Protein AF-A0A7S1W3V3-F1 (afdb_monomer_lite)

Radius of gyration: 26.26 Å; chains: 1; bounding box: 53×46×84 Å

Structure (mmCIF, N/CA/C/O backbone):
data_AF-A0A7S1W3V3-F1
#
_entry.id   AF-A0A7S1W3V3-F1
#
loop_
_atom_site.group_PDB
_atom_site.id
_atom_site.type_symbol
_atom_site.label_atom_id
_atom_site.label_alt_id
_atom_site.label_comp_id
_atom_site.label_asym_id
_atom_site.label_entity_id
_atom_site.label_seq_id
_atom_site.pdbx_PDB_ins_code
_atom_site.Cartn_x
_atom_site.Cartn_y
_atom_site.Cartn_z
_atom_site.occupancy
_atom_site.B_iso_or_equiv
_atom_site.auth_seq_id
_atom_site.auth_comp_id
_atom_site.auth_asym_id
_atom_site.auth_atom_id
_atom_site.pdbx_PDB_model_num
ATOM 1 N N . MET A 1 1 ? 6.563 -29.732 -26.637 1.00 34.06 1 MET A N 1
ATOM 2 C CA . MET A 1 1 ? 6.510 -30.353 -25.299 1.00 34.06 1 MET A CA 1
ATOM 3 C C . MET A 1 1 ? 6.291 -29.230 -24.305 1.00 34.06 1 MET A C 1
ATOM 5 O O . MET A 1 1 ? 7.109 -28.322 -24.265 1.00 34.06 1 MET A O 1
ATOM 9 N N . GLY A 1 2 ? 5.130 -29.200 -23.651 1.00 35.00 2 GLY A N 1
ATOM 10 C CA . GLY A 1 2 ? 4.771 -28.143 -22.707 1.00 35.00 2 GLY A CA 1
ATOM 11 C C . GLY A 1 2 ? 5.355 -28.443 -21.333 1.00 35.00 2 GLY A C 1
ATOM 12 O O . GLY A 1 2 ? 5.044 -29.484 -20.762 1.00 35.00 2 GLY A O 1
ATOM 13 N N . ASN A 1 3 ? 6.182 -27.537 -20.814 1.00 34.88 3 ASN A N 1
ATOM 14 C CA . ASN A 1 3 ? 6.553 -27.538 -19.405 1.00 34.88 3 ASN A CA 1
ATOM 15 C C . ASN A 1 3 ? 5.419 -26.879 -18.621 1.00 34.88 3 ASN A C 1
ATOM 17 O O . ASN A 1 3 ? 5.274 -25.658 -18.627 1.00 34.88 3 ASN A O 1
ATOM 21 N N . GLY A 1 4 ? 4.604 -27.704 -17.966 1.00 33.50 4 GLY A N 1
ATOM 22 C CA . GLY A 1 4 ? 3.784 -27.251 -16.856 1.00 33.50 4 GLY A CA 1
ATOM 23 C C . GLY A 1 4 ? 4.705 -26.909 -15.690 1.00 33.50 4 GLY A C 1
ATOM 24 O O . GLY A 1 4 ? 5.396 -27.786 -15.178 1.00 33.50 4 GLY A O 1
ATOM 25 N N . ASN A 1 5 ? 4.724 -25.639 -15.288 1.00 36.34 5 ASN A N 1
ATOM 26 C CA . ASN A 1 5 ? 5.292 -25.232 -14.008 1.00 36.34 5 ASN A CA 1
ATOM 27 C C . ASN A 1 5 ? 4.446 -25.859 -12.894 1.00 36.34 5 ASN A C 1
ATOM 29 O O . ASN A 1 5 ? 3.403 -25.336 -12.506 1.00 36.34 5 ASN A O 1
ATOM 33 N N . SER A 1 6 ? 4.886 -27.012 -12.404 1.00 37.25 6 SER A N 1
ATOM 34 C CA . SER A 1 6 ? 4.452 -27.569 -11.132 1.00 37.25 6 SER A CA 1
ATOM 35 C C . SER A 1 6 ? 4.971 -26.663 -10.016 1.00 37.25 6 SER A C 1
ATOM 37 O O . SER A 1 6 ? 6.172 -26.641 -9.750 1.00 37.25 6 SER A O 1
ATOM 39 N N . TYR A 1 7 ? 4.070 -25.896 -9.401 1.00 38.75 7 TYR A N 1
ATOM 40 C CA . TYR A 1 7 ? 4.339 -25.113 -8.196 1.00 38.75 7 TYR A CA 1
ATOM 41 C C . TYR A 1 7 ? 4.858 -26.039 -7.091 1.00 38.75 7 TYR A C 1
ATOM 43 O O . TYR A 1 7 ? 4.176 -26.987 -6.696 1.00 38.75 7 TYR A O 1
ATOM 51 N N . ALA A 1 8 ? 6.081 -25.792 -6.622 1.00 37.06 8 ALA A N 1
ATOM 52 C CA . ALA A 1 8 ? 6.669 -26.553 -5.532 1.00 37.06 8 ALA A CA 1
ATOM 53 C C . ALA A 1 8 ? 6.062 -26.105 -4.183 1.00 37.06 8 ALA A C 1
ATOM 55 O O . ALA A 1 8 ? 5.797 -24.915 -4.001 1.00 37.06 8 ALA A O 1
ATOM 56 N N . PRO A 1 9 ? 5.906 -27.005 -3.193 1.00 44.41 9 PRO A N 1
ATOM 57 C CA . PRO A 1 9 ? 5.367 -26.675 -1.866 1.00 44.41 9 PRO A CA 1
ATOM 58 C C . PRO A 1 9 ? 6.166 -25.618 -1.073 1.00 44.41 9 PRO A C 1
ATOM 60 O O . PRO A 1 9 ? 5.685 -25.133 -0.056 1.00 44.41 9 PRO A O 1
ATOM 63 N N . GLY A 1 10 ? 7.370 -25.246 -1.526 1.00 47.19 10 GLY A N 1
ATOM 64 C CA . GLY A 1 10 ? 8.203 -24.194 -0.929 1.00 47.19 10 GLY A CA 1
ATOM 65 C C . GLY A 1 10 ? 7.883 -22.763 -1.385 1.00 47.19 10 GLY A C 1
ATOM 66 O O . GLY A 1 10 ? 8.390 -21.820 -0.787 1.00 47.19 10 GLY A O 1
ATOM 67 N N . ASP A 1 11 ? 7.039 -22.571 -2.405 1.00 50.00 11 ASP A N 1
ATOM 68 C CA . ASP A 1 11 ? 6.646 -21.224 -2.858 1.00 50.00 11 ASP A CA 1
ATOM 69 C C . ASP A 1 11 ? 5.529 -20.609 -1.995 1.00 50.00 11 ASP A C 1
ATOM 71 O O . ASP A 1 11 ? 5.420 -19.385 -1.884 1.00 50.00 11 ASP A O 1
ATOM 75 N N . GLN A 1 12 ? 4.714 -21.439 -1.328 1.00 50.28 12 GLN A N 1
ATOM 76 C CA . GLN A 1 12 ? 3.627 -20.965 -0.459 1.00 50.28 12 GLN A CA 1
ATOM 77 C C . GLN A 1 12 ? 4.138 -20.266 0.810 1.00 50.28 12 GLN A C 1
ATOM 79 O O . GLN A 1 12 ? 3.557 -19.267 1.237 1.00 50.28 12 GLN A O 1
ATOM 84 N N . THR A 1 13 ? 5.254 -20.728 1.378 1.00 55.97 13 THR A N 1
ATOM 85 C CA . THR A 1 13 ? 5.889 -20.116 2.558 1.00 55.97 13 THR A CA 1
ATOM 86 C C . THR A 1 13 ? 6.516 -18.753 2.250 1.00 55.97 13 THR A C 1
ATOM 88 O O . THR A 1 13 ? 6.549 -17.884 3.121 1.00 55.97 13 THR A O 1
ATOM 91 N N . SER A 1 14 ? 6.937 -18.509 1.003 1.00 68.75 14 SER A N 1
ATOM 92 C CA . SER A 1 14 ? 7.463 -17.205 0.568 1.00 68.75 14 SER A CA 1
ATOM 93 C C . SER A 1 14 ? 6.358 -16.147 0.457 1.00 68.75 14 SER A C 1
ATOM 95 O O . SER A 1 14 ? 6.524 -15.016 0.919 1.00 68.75 14 SER A O 1
ATOM 97 N N . LEU A 1 15 ? 5.190 -16.527 -0.078 1.00 75.44 15 LEU A N 1
ATOM 98 C CA . LEU A 1 15 ? 4.061 -15.610 -0.262 1.00 75.44 15 LEU A CA 1
ATOM 99 C C . LEU A 1 15 ? 3.492 -15.113 1.075 1.00 75.44 15 LEU A C 1
ATOM 101 O O . LEU A 1 15 ? 3.288 -13.913 1.253 1.00 75.44 15 LEU A O 1
ATOM 105 N N . ILE A 1 16 ? 3.258 -16.025 2.023 1.00 81.25 16 ILE A N 1
ATOM 106 C CA . ILE A 1 16 ? 2.683 -15.690 3.333 1.00 81.25 16 ILE A CA 1
ATOM 107 C C . ILE A 1 16 ? 3.648 -14.805 4.139 1.00 81.25 16 ILE A C 1
ATOM 109 O O . ILE A 1 16 ? 3.237 -13.804 4.731 1.00 81.25 16 ILE A O 1
ATOM 113 N N . ARG A 1 17 ? 4.951 -15.107 4.096 1.00 79.75 17 ARG A N 1
ATOM 114 C CA . ARG A 1 17 ? 5.984 -14.283 4.737 1.00 79.75 17 ARG A CA 1
ATOM 115 C C . ARG A 1 17 ? 6.072 -12.887 4.115 1.00 79.75 17 ARG A C 1
ATOM 117 O O . ARG A 1 17 ? 6.166 -11.896 4.840 1.00 79.75 17 ARG A O 1
ATOM 124 N N . GLY A 1 18 ? 5.997 -12.802 2.785 1.00 81.12 18 GLY A N 1
ATOM 125 C CA . GLY A 1 18 ? 5.957 -11.534 2.052 1.00 81.12 18 GLY A CA 1
ATOM 126 C C . GLY A 1 18 ? 4.720 -10.693 2.380 1.00 81.12 18 GLY A C 1
ATOM 127 O O . GLY A 1 18 ? 4.822 -9.471 2.518 1.00 81.12 18 GLY A O 1
ATOM 128 N N . LEU A 1 19 ? 3.567 -11.337 2.583 1.00 84.44 19 LEU A N 1
ATOM 129 C CA . LEU A 1 19 ? 2.342 -10.669 3.020 1.00 84.44 19 LEU A CA 1
ATOM 130 C C . LEU A 1 19 ? 2.500 -10.065 4.419 1.00 84.44 19 LEU A C 1
ATOM 132 O O . LEU A 1 19 ? 2.152 -8.905 4.617 1.00 84.44 19 LEU A O 1
ATOM 136 N N . GLY A 1 20 ? 3.071 -10.807 5.371 1.00 87.06 20 GLY A N 1
ATOM 137 C CA . GLY A 1 20 ? 3.299 -10.298 6.724 1.00 87.06 20 GLY A CA 1
ATOM 138 C C . GLY A 1 20 ? 4.211 -9.070 6.759 1.00 87.06 20 GLY A C 1
ATOM 139 O O . GLY A 1 20 ? 3.869 -8.078 7.402 1.00 87.06 20 GLY A O 1
ATOM 140 N N . ALA A 1 21 ? 5.318 -9.090 6.007 1.00 84.69 21 ALA A N 1
ATOM 141 C CA . ALA A 1 21 ? 6.169 -7.910 5.836 1.00 84.69 21 ALA A CA 1
ATOM 142 C C . ALA A 1 21 ? 5.397 -6.729 5.222 1.00 84.69 21 ALA A C 1
ATOM 144 O O . ALA A 1 21 ? 5.487 -5.609 5.718 1.00 84.69 21 ALA A O 1
ATOM 145 N N . SER A 1 22 ? 4.569 -6.991 4.206 1.00 84.75 22 SER A N 1
ATOM 146 C CA . SER A 1 22 ? 3.773 -5.949 3.549 1.00 84.75 22 SER A CA 1
ATOM 147 C C . SER A 1 22 ? 2.734 -5.315 4.483 1.00 84.75 22 SER A C 1
ATOM 149 O O . SER A 1 22 ? 2.540 -4.101 4.447 1.00 84.75 22 SER A O 1
ATOM 151 N N . ILE A 1 23 ? 2.097 -6.108 5.353 1.00 87.62 23 ILE A N 1
ATOM 152 C CA . ILE A 1 23 ? 1.157 -5.603 6.364 1.00 87.62 23 ILE A CA 1
ATOM 153 C C . ILE A 1 23 ? 1.872 -4.645 7.322 1.00 87.62 23 ILE A C 1
ATOM 155 O O . ILE A 1 23 ? 1.383 -3.543 7.572 1.00 87.62 23 ILE A O 1
ATOM 159 N N . ARG A 1 24 ? 3.049 -5.025 7.824 1.00 88.12 24 ARG A N 1
ATOM 160 C CA . ARG A 1 24 ? 3.826 -4.170 8.728 1.00 88.12 24 ARG A CA 1
ATOM 161 C C . ARG A 1 24 ? 4.278 -2.878 8.049 1.00 88.12 24 ARG A C 1
ATOM 163 O O . ARG A 1 24 ? 4.131 -1.800 8.619 1.00 88.12 24 ARG A O 1
ATOM 170 N N . ASP A 1 25 ? 4.839 -2.992 6.850 1.00 85.44 25 ASP A N 1
ATOM 171 C CA . ASP A 1 25 ? 5.578 -1.893 6.227 1.00 85.44 25 ASP A CA 1
ATOM 172 C C . ASP A 1 25 ? 4.654 -0.888 5.516 1.00 85.44 25 ASP A C 1
ATOM 174 O O . ASP A 1 25 ? 4.979 0.297 5.462 1.00 85.44 25 ASP A O 1
ATOM 178 N N . PHE A 1 26 ? 3.492 -1.326 5.013 1.00 85.31 26 PHE A N 1
ATOM 179 C CA . PHE A 1 26 ? 2.619 -0.486 4.178 1.00 85.31 26 PHE A CA 1
ATOM 180 C C . PHE A 1 26 ? 1.216 -0.246 4.736 1.00 85.31 26 PHE A C 1
ATOM 182 O O . PHE A 1 26 ? 0.522 0.639 4.240 1.00 85.31 26 PHE A O 1
ATOM 189 N N . MET A 1 27 ? 0.766 -1.015 5.732 1.00 89.75 27 MET A N 1
ATOM 190 C CA . MET A 1 27 ? -0.578 -0.846 6.301 1.00 89.75 27 MET A CA 1
ATOM 191 C C . MET A 1 27 ? -0.572 -0.215 7.692 1.00 89.75 27 MET A C 1
ATOM 193 O O . MET A 1 27 ? -1.632 0.167 8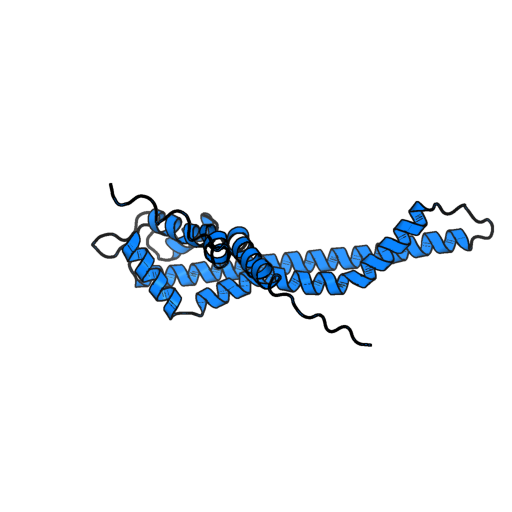.176 1.00 89.75 27 MET A O 1
ATOM 197 N N . ARG A 1 28 ? 0.586 -0.084 8.344 1.00 89.44 28 ARG A N 1
ATOM 198 C CA . ARG A 1 28 ? 0.704 0.507 9.682 1.00 89.44 28 ARG A CA 1
ATOM 199 C C . ARG A 1 28 ? 0.262 1.980 9.675 1.00 89.44 28 ARG A C 1
ATOM 201 O O . ARG A 1 28 ? 0.774 2.750 8.862 1.00 89.44 28 ARG A O 1
ATOM 208 N N . PRO A 1 29 ? -0.654 2.400 10.569 1.00 92.25 29 PRO A N 1
ATOM 209 C CA . PRO A 1 29 ? -1.090 3.791 10.626 1.00 92.25 29 PRO A CA 1
ATOM 210 C C . PRO A 1 29 ? 0.023 4.694 11.167 1.00 92.25 29 PRO A C 1
ATOM 212 O O . PRO A 1 29 ? 0.858 4.276 11.979 1.00 92.25 29 PRO A O 1
ATOM 215 N N . THR A 1 30 ? 0.008 5.963 10.773 1.00 91.69 30 THR A N 1
ATOM 216 C CA . THR A 1 30 ? 0.851 6.981 11.404 1.00 91.69 30 THR A CA 1
ATOM 217 C C . THR A 1 30 ? 0.268 7.408 12.755 1.00 91.69 30 THR A C 1
ATOM 219 O O . THR A 1 30 ? -0.921 7.240 13.033 1.00 91.69 30 THR A O 1
ATOM 222 N N . LYS A 1 31 ? 1.107 8.005 13.613 1.00 91.44 31 LYS A N 1
ATOM 223 C CA . LYS A 1 31 ? 0.642 8.592 14.884 1.00 91.44 31 LYS A CA 1
ATOM 224 C C . LYS A 1 31 ? -0.399 9.694 14.662 1.00 91.44 31 LYS A C 1
ATOM 226 O O . LYS A 1 31 ? -1.323 9.825 15.456 1.00 91.44 31 LYS A O 1
ATOM 231 N N . GLU A 1 32 ? -0.251 10.452 13.579 1.00 91.56 32 GLU A N 1
ATOM 232 C CA . GLU A 1 32 ? -1.185 11.506 13.176 1.00 91.56 32 GLU A CA 1
ATOM 233 C C . GLU A 1 32 ? -2.549 10.912 12.816 1.00 91.56 32 GLU A C 1
ATOM 235 O O . GLU A 1 32 ? -3.545 11.312 13.403 1.00 91.56 32 GLU A O 1
ATOM 240 N N . GLN A 1 33 ? -2.590 9.864 11.981 1.00 91.62 33 GLN A N 1
ATOM 241 C CA . GLN A 1 33 ? -3.840 9.177 11.626 1.00 91.62 33 GLN A CA 1
ATOM 242 C C . GLN A 1 33 ? -4.580 8.632 12.855 1.00 91.62 33 GLN A C 1
ATOM 244 O O . GLN A 1 33 ? -5.801 8.752 12.942 1.00 91.62 33 GLN A O 1
ATOM 249 N N . LEU A 1 34 ? -3.849 8.060 13.819 1.00 92.88 34 LEU A N 1
ATOM 250 C CA . LEU A 1 34 ? -4.427 7.594 15.084 1.00 92.88 34 LEU A CA 1
ATOM 251 C C . LEU A 1 34 ? -5.023 8.745 15.897 1.00 92.88 34 LEU A C 1
ATOM 253 O O . LEU A 1 34 ? -6.125 8.623 16.427 1.00 92.88 34 LEU A O 1
ATOM 257 N N . SER A 1 35 ? -4.298 9.859 15.996 1.00 90.31 35 SER A N 1
ATOM 258 C CA . SER A 1 35 ? -4.756 11.042 16.720 1.00 90.31 35 SER A CA 1
ATOM 259 C C . SER A 1 35 ? -5.981 11.678 16.071 1.00 90.31 35 SER A C 1
ATOM 261 O O . SER A 1 35 ? -6.939 12.003 16.769 1.00 90.31 35 SER A O 1
ATOM 263 N N . ASP A 1 36 ? -5.983 11.819 14.750 1.00 89.88 36 ASP A N 1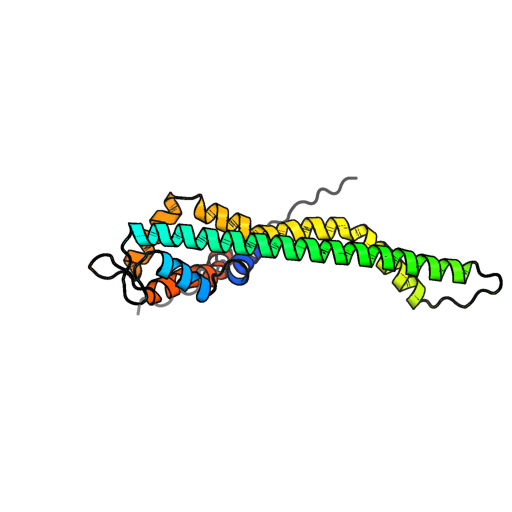
ATOM 264 C CA . ASP A 1 36 ? -7.080 12.434 14.007 1.00 89.88 36 ASP A CA 1
ATOM 265 C C . ASP A 1 36 ? -8.361 11.597 14.113 1.00 89.88 36 ASP A C 1
ATOM 267 O O . ASP A 1 36 ? -9.430 12.137 14.404 1.00 89.88 36 ASP A O 1
ATOM 271 N N . ALA A 1 37 ? -8.250 10.269 13.971 1.00 91.75 37 ALA A N 1
ATOM 272 C CA . ALA A 1 37 ? -9.380 9.354 14.134 1.00 91.75 37 ALA A CA 1
ATOM 273 C C . ALA A 1 37 ? -9.948 9.376 15.565 1.00 91.75 37 ALA A C 1
ATOM 275 O O . ALA A 1 37 ? -11.165 9.297 15.750 1.00 91.75 37 ALA A O 1
ATOM 276 N N . TRP A 1 38 ? -9.083 9.521 16.576 1.00 91.12 38 TRP A N 1
ATOM 277 C CA . TRP A 1 38 ? -9.496 9.645 17.975 1.00 91.12 38 TRP A CA 1
ATOM 278 C C . TRP A 1 38 ? -10.246 10.955 18.237 1.00 91.12 38 TRP A C 1
ATOM 280 O O . TRP A 1 38 ? -11.353 10.955 18.779 1.00 91.12 38 TRP A O 1
ATOM 290 N N . ILE A 1 39 ? -9.673 12.081 17.800 1.00 89.50 39 ILE A N 1
ATOM 291 C CA . ILE A 1 39 ? -10.258 13.418 17.965 1.00 89.50 39 ILE A CA 1
ATOM 292 C C . ILE A 1 39 ? -11.614 13.514 17.253 1.00 89.50 39 ILE A C 1
A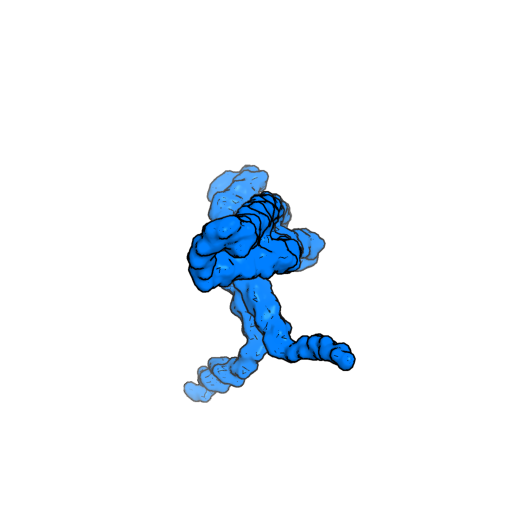TOM 294 O O . ILE A 1 39 ? -12.538 14.137 17.785 1.00 89.50 39 ILE A O 1
ATOM 298 N N . ALA A 1 40 ? -11.771 12.853 16.100 1.00 89.12 40 ALA A N 1
ATOM 299 C CA . ALA A 1 40 ? -13.018 12.824 15.336 1.00 89.12 40 ALA A CA 1
ATOM 300 C C . ALA A 1 40 ? -14.218 12.250 16.115 1.00 89.12 40 ALA A C 1
ATOM 302 O O . ALA A 1 40 ? -15.359 12.576 15.789 1.00 89.12 40 ALA A O 1
ATOM 303 N N . GLN A 1 41 ? -13.994 11.474 17.183 1.00 89.12 41 GLN A N 1
ATOM 304 C CA . GLN A 1 41 ? -15.075 10.986 18.050 1.00 89.12 41 GLN A CA 1
ATOM 305 C C . GLN A 1 41 ? -15.604 12.044 19.041 1.00 89.12 41 GLN A C 1
ATOM 307 O O . GLN A 1 41 ? -16.475 11.740 19.854 1.00 89.12 41 GLN A O 1
ATOM 312 N N . GLY A 1 42 ? -15.114 13.292 18.988 1.00 71.31 42 GLY A N 1
ATOM 313 C CA . GLY A 1 42 ? -15.659 14.426 19.754 1.00 71.31 42 GLY A CA 1
ATOM 314 C C . GLY A 1 42 ? -15.227 14.476 21.222 1.00 71.31 42 GLY A C 1
ATOM 315 O O . GLY A 1 42 ? -15.832 15.175 22.028 1.00 71.31 42 GLY A O 1
ATOM 316 N N . GLN A 1 43 ? -14.185 13.725 21.562 1.00 68.88 43 GLN A N 1
ATOM 317 C CA . GLN A 1 43 ? -13.787 13.393 22.931 1.00 68.88 43 GLN A CA 1
ATOM 318 C C . GLN A 1 43 ? -12.482 14.139 23.351 1.00 68.88 43 GLN A C 1
ATOM 320 O O . GLN A 1 43 ? -12.132 14.221 24.527 1.00 68.88 43 GLN A O 1
ATOM 325 N N . GLY A 1 44 ? -11.787 14.810 22.420 1.00 66.44 44 GLY A N 1
ATOM 326 C CA . GLY A 1 44 ? -10.535 15.530 22.712 1.00 66.44 44 GLY A CA 1
ATOM 327 C C . GLY A 1 44 ? -9.379 14.585 23.087 1.00 66.44 44 GLY A C 1
ATOM 328 O O . GLY A 1 44 ? -9.403 13.412 22.734 1.00 66.44 44 GLY A O 1
ATOM 329 N N . GLN A 1 45 ? -8.352 15.086 23.790 1.00 59.88 45 GLN A N 1
ATOM 330 C CA . GLN A 1 45 ? -7.144 14.308 24.144 1.00 59.88 45 GLN A CA 1
ATOM 331 C C . GLN A 1 45 ? -7.255 13.483 25.443 1.00 59.88 45 GLN A C 1
ATOM 333 O O . GLN A 1 45 ? -6.361 12.699 25.737 1.00 59.88 45 GLN A O 1
ATOM 338 N N . GLN A 1 46 ? -8.305 13.661 26.254 1.00 63.81 46 GLN A N 1
ATOM 339 C CA . GLN A 1 46 ? -8.386 13.056 27.601 1.00 63.81 46 GLN A CA 1
ATOM 340 C C . GLN A 1 46 ? -9.551 12.096 27.813 1.00 63.81 46 GLN A C 1
ATOM 342 O O . GLN A 1 46 ? -9.718 11.565 28.910 1.00 63.81 46 GLN A O 1
ATOM 347 N N . ALA A 1 47 ? -10.357 11.866 26.791 1.00 80.38 47 ALA A N 1
ATOM 348 C CA . ALA A 1 47 ? -11.514 11.013 26.930 1.00 80.38 47 ALA A CA 1
ATOM 349 C C . ALA A 1 47 ? -11.232 9.584 26.491 1.00 80.38 47 ALA A C 1
ATOM 351 O O . ALA A 1 47 ? -10.522 9.329 25.519 1.00 80.38 47 ALA A O 1
ATOM 352 N N . HIS A 1 48 ? -11.836 8.668 27.234 1.00 91.38 48 HIS A N 1
ATOM 353 C CA . HIS A 1 48 ? -11.829 7.244 26.971 1.00 91.38 48 HIS A CA 1
ATOM 354 C C . HIS A 1 48 ? -12.986 6.876 26.048 1.00 91.38 48 HIS A C 1
ATOM 356 O O . HIS A 1 48 ? -14.060 7.476 26.115 1.00 91.38 48 HIS A O 1
ATOM 362 N N . LEU A 1 49 ? -12.778 5.872 25.201 1.00 92.56 49 LEU A N 1
ATOM 363 C CA . LEU A 1 49 ? -13.816 5.372 24.302 1.00 92.56 49 LEU A CA 1
ATOM 364 C C . LEU A 1 49 ? -14.416 4.079 24.850 1.00 92.56 49 LEU A C 1
ATOM 366 O O . LEU A 1 49 ? -13.688 3.194 25.299 1.00 92.56 49 LEU A O 1
ATOM 370 N N . GLY A 1 50 ? -15.743 3.973 24.791 1.00 93.00 50 GLY A N 1
ATOM 371 C CA . GLY A 1 50 ? -16.453 2.713 24.978 1.00 93.00 50 GLY A CA 1
ATOM 372 C C . GLY A 1 50 ? -16.513 1.914 23.677 1.00 93.00 50 GLY A C 1
ATOM 373 O O . GLY A 1 50 ? -16.066 2.367 22.623 1.00 93.00 50 GLY A O 1
ATOM 374 N N . ARG A 1 51 ? -17.104 0.717 23.739 1.00 94.56 51 ARG A N 1
ATOM 375 C CA . ARG A 1 51 ? -17.165 -0.236 22.616 1.00 94.56 51 ARG A CA 1
ATOM 376 C C . ARG A 1 51 ? -17.671 0.373 21.309 1.00 94.56 51 ARG A C 1
ATOM 378 O O . ARG A 1 51 ? -17.033 0.207 20.275 1.00 94.56 51 ARG A O 1
ATOM 385 N N . GLU A 1 52 ? -18.806 1.068 21.347 1.00 94.06 52 GLU A N 1
ATOM 386 C CA . GLU A 1 52 ? -19.434 1.617 20.138 1.00 94.06 52 GLU A CA 1
ATOM 387 C C . GLU A 1 52 ? -18.584 2.719 19.500 1.00 94.06 52 GLU A C 1
ATOM 389 O O . GLU A 1 52 ? -18.375 2.710 18.286 1.00 94.06 52 GLU A O 1
ATOM 394 N N . GLN A 1 53 ? -18.041 3.637 20.311 1.00 93.44 53 GLN A N 1
ATOM 395 C CA . GLN A 1 53 ? -17.159 4.686 19.797 1.00 93.44 53 GLN A CA 1
ATOM 396 C C . GLN A 1 53 ? -15.841 4.105 19.281 1.00 93.44 53 GLN A C 1
ATOM 398 O O . GLN A 1 53 ? -15.335 4.562 18.260 1.00 93.44 53 GLN A O 1
ATOM 403 N N . LEU A 1 54 ? -15.303 3.079 19.948 1.00 93.62 54 LEU A N 1
ATOM 404 C CA . LEU A 1 54 ? -14.075 2.412 19.529 1.00 93.62 54 LEU A CA 1
ATOM 405 C C . LEU A 1 54 ? -14.258 1.680 18.194 1.00 93.62 54 LEU A C 1
ATOM 407 O O . LEU A 1 54 ? -13.402 1.782 17.319 1.00 93.62 54 LEU A O 1
ATOM 411 N N . LEU A 1 55 ? -15.386 0.988 18.002 1.00 95.25 55 LEU A N 1
ATOM 412 C CA . LEU A 1 55 ? -15.710 0.337 16.732 1.00 95.25 55 LEU A CA 1
ATOM 413 C C . LEU A 1 55 ? -15.840 1.356 15.598 1.00 95.25 55 LEU A C 1
ATOM 415 O O . LEU A 1 55 ? -15.250 1.167 14.534 1.00 95.25 55 LEU A O 1
ATOM 419 N N . LYS A 1 56 ? -16.565 2.453 15.837 1.00 94.19 56 LYS A N 1
ATOM 420 C CA . LYS A 1 56 ? -16.714 3.539 14.864 1.00 94.19 56 LYS A CA 1
ATOM 421 C C . LYS A 1 56 ? -15.361 4.156 14.502 1.00 94.19 56 LYS A C 1
ATOM 423 O O . LYS A 1 56 ? -15.027 4.244 13.327 1.00 94.19 56 LYS A O 1
ATOM 428 N N . MET A 1 57 ? -14.553 4.497 15.503 1.00 94.12 57 MET A N 1
ATOM 429 C CA . MET A 1 57 ? -13.210 5.038 15.299 1.00 94.12 57 MET A CA 1
ATOM 430 C C . MET A 1 57 ? -12.317 4.069 14.517 1.00 94.12 57 MET A C 1
ATOM 432 O O . MET A 1 57 ? -11.545 4.502 13.668 1.00 94.12 57 MET A O 1
ATOM 436 N N . LEU A 1 58 ? -12.432 2.761 14.752 1.00 94.62 58 LEU A N 1
ATOM 437 C CA . LEU A 1 58 ? -11.649 1.761 14.035 1.00 94.62 58 LEU A CA 1
ATOM 438 C C . LEU A 1 58 ? -12.061 1.668 12.557 1.00 94.62 58 LEU A C 1
ATOM 440 O O . LEU A 1 58 ? -11.198 1.548 11.689 1.00 94.62 58 LEU A O 1
ATOM 444 N N . GLN A 1 59 ? -13.358 1.762 12.262 1.00 95.25 59 GLN A N 1
ATOM 445 C CA . GLN A 1 59 ? -13.861 1.839 10.887 1.00 95.25 59 GLN A CA 1
ATOM 446 C C . GLN A 1 59 ? -13.371 3.109 10.180 1.00 95.25 59 GLN A C 1
ATOM 448 O O . GLN A 1 59 ? -12.865 3.016 9.061 1.00 95.25 59 GLN A O 1
ATOM 453 N N . ASP A 1 60 ? -13.462 4.261 10.852 1.00 93.88 60 ASP A N 1
ATOM 454 C CA . ASP A 1 60 ? -13.002 5.554 10.330 1.00 93.88 60 ASP A CA 1
ATOM 455 C C . ASP A 1 60 ? -11.481 5.531 10.068 1.00 93.88 60 ASP A C 1
ATOM 457 O O . ASP A 1 60 ? -11.001 5.994 9.032 1.00 93.88 60 ASP A O 1
ATOM 461 N N . LEU A 1 61 ? -10.705 4.928 10.975 1.00 94.62 61 LEU A N 1
ATOM 462 C CA . LEU A 1 61 ? -9.259 4.772 10.830 1.00 94.62 61 LEU A CA 1
ATOM 463 C C . LEU A 1 61 ? -8.895 3.871 9.643 1.00 94.62 61 LEU A C 1
ATOM 465 O O . LEU A 1 61 ? -8.011 4.221 8.860 1.00 94.62 61 LEU A O 1
ATOM 469 N N . LEU A 1 62 ? -9.591 2.744 9.468 1.00 95.19 62 LEU A N 1
ATOM 470 C CA . LEU A 1 62 ? -9.394 1.876 8.307 1.00 95.19 62 LEU A CA 1
ATOM 471 C C . LEU A 1 62 ? -9.719 2.604 6.999 1.00 95.19 62 LEU A C 1
ATOM 473 O O . LEU A 1 62 ? -8.999 2.420 6.021 1.00 95.19 62 LEU A O 1
ATOM 477 N N . ASP A 1 63 ? -10.735 3.468 6.978 1.00 94.62 63 ASP A N 1
ATOM 478 C CA . ASP A 1 63 ? -11.038 4.300 5.811 1.00 94.62 63 ASP A CA 1
ATOM 479 C C . ASP A 1 63 ? -9.914 5.280 5.473 1.00 94.62 63 ASP A C 1
ATOM 481 O O . ASP A 1 63 ? -9.512 5.377 4.309 1.00 94.62 63 ASP A O 1
ATOM 485 N N . LEU A 1 64 ? -9.344 5.948 6.478 1.00 93.00 64 LEU A N 1
ATOM 486 C CA . LEU A 1 64 ? -8.179 6.816 6.288 1.00 93.00 64 LEU A CA 1
ATOM 487 C C . LEU A 1 64 ? -6.974 6.036 5.746 1.00 93.00 64 LEU A C 1
ATOM 489 O O . LEU A 1 64 ? -6.291 6.502 4.830 1.00 93.00 64 LEU A O 1
ATOM 493 N N . GLN A 1 65 ? -6.722 4.836 6.275 1.00 93.44 65 GLN A N 1
ATOM 494 C CA . GLN A 1 65 ? -5.628 3.975 5.820 1.00 93.44 65 GLN A CA 1
ATOM 495 C C . GLN A 1 65 ? -5.858 3.477 4.383 1.00 93.44 65 GLN A C 1
ATOM 497 O O . GLN A 1 65 ? -4.923 3.478 3.582 1.00 93.44 65 GLN A O 1
ATOM 502 N N . ILE A 1 66 ? -7.092 3.101 4.024 1.00 94.00 66 ILE A N 1
ATOM 503 C CA . ILE A 1 66 ? -7.458 2.685 2.661 1.00 94.00 66 ILE A CA 1
ATOM 504 C C . ILE A 1 66 ? -7.260 3.842 1.681 1.00 94.00 66 ILE A C 1
ATOM 506 O O . ILE A 1 66 ? -6.638 3.647 0.638 1.00 94.00 66 ILE A O 1
ATOM 510 N N . ALA A 1 67 ? -7.741 5.042 2.013 1.00 93.12 67 ALA A N 1
ATOM 511 C CA . ALA A 1 67 ? -7.595 6.217 1.157 1.00 93.12 67 ALA A CA 1
ATOM 512 C C . ALA A 1 67 ? -6.116 6.581 0.938 1.00 93.12 67 ALA A C 1
ATOM 514 O O . ALA A 1 67 ? -5.696 6.808 -0.199 1.00 93.12 67 ALA A O 1
ATOM 515 N N . ALA A 1 68 ? -5.307 6.561 2.002 1.00 91.12 68 ALA A N 1
ATOM 516 C CA . ALA A 1 68 ? -3.867 6.797 1.912 1.00 91.12 68 ALA A CA 1
ATOM 517 C C . ALA A 1 68 ? -3.167 5.738 1.042 1.00 91.12 68 ALA A C 1
ATOM 519 O O . ALA A 1 68 ? -2.382 6.082 0.156 1.00 91.12 68 ALA A O 1
ATOM 520 N N . ALA A 1 69 ? -3.499 4.457 1.231 1.00 91.06 69 ALA A N 1
ATOM 521 C CA . ALA A 1 69 ? -2.953 3.364 0.432 1.00 91.06 69 ALA A CA 1
ATOM 522 C C . ALA A 1 69 ? -3.353 3.467 -1.050 1.00 91.06 69 ALA A C 1
ATOM 524 O O . ALA A 1 69 ? -2.522 3.237 -1.925 1.00 91.06 69 ALA A O 1
ATOM 525 N N . GLN A 1 70 ? -4.592 3.864 -1.357 1.00 92.50 70 GLN A N 1
ATOM 526 C CA . GLN A 1 70 ? -5.053 4.090 -2.732 1.00 92.50 70 GLN A CA 1
ATOM 527 C C . GLN A 1 70 ? -4.321 5.258 -3.402 1.00 92.50 70 GLN A C 1
ATOM 529 O O . GLN A 1 70 ? -3.944 5.164 -4.574 1.00 92.50 70 GLN A O 1
ATOM 534 N N . GLN A 1 71 ? -4.099 6.352 -2.671 1.00 91.75 71 GLN A N 1
ATOM 535 C CA . GLN A 1 71 ? -3.362 7.503 -3.183 1.00 91.75 71 GLN A CA 1
ATOM 536 C C . GLN A 1 71 ? -1.905 7.140 -3.482 1.00 91.75 71 GLN A C 1
ATOM 538 O O . GLN A 1 71 ? -1.399 7.461 -4.562 1.00 91.75 71 GLN A O 1
ATOM 543 N N . GLU A 1 72 ? -1.250 6.431 -2.562 1.00 89.38 72 GLU A N 1
ATOM 544 C CA . GLU A 1 72 ? 0.113 5.945 -2.760 1.00 89.38 72 GLU A CA 1
ATOM 545 C C . GLU A 1 72 ? 0.185 4.979 -3.944 1.00 89.38 72 GLU A C 1
ATOM 547 O O . GLU A 1 72 ? 1.037 5.126 -4.822 1.00 89.38 72 GLU A O 1
ATOM 552 N N . ALA A 1 73 ? -0.774 4.057 -4.038 1.00 89.06 73 ALA A N 1
ATOM 553 C CA . ALA A 1 73 ? -0.858 3.116 -5.139 1.00 89.06 73 ALA A CA 1
ATOM 554 C C . ALA A 1 73 ? -0.976 3.814 -6.497 1.00 89.06 73 ALA A C 1
ATOM 556 O O . ALA A 1 73 ? -0.270 3.473 -7.450 1.00 89.06 73 ALA A O 1
ATOM 557 N N . SER A 1 74 ? -1.831 4.833 -6.580 1.00 90.12 74 SER A N 1
ATOM 558 C CA . SER A 1 74 ? -1.968 5.655 -7.779 1.00 90.12 74 SER A CA 1
ATOM 559 C C . SER A 1 74 ? -0.667 6.388 -8.113 1.00 90.12 74 SER A C 1
ATOM 561 O O . SER A 1 74 ? -0.265 6.410 -9.277 1.00 90.12 74 SER A O 1
ATOM 563 N N . ARG A 1 75 ? 0.015 6.964 -7.113 1.00 90.94 75 ARG A N 1
ATOM 564 C CA . ARG A 1 75 ? 1.291 7.671 -7.303 1.00 90.94 75 ARG A CA 1
ATOM 565 C C . ARG A 1 75 ? 2.358 6.745 -7.881 1.00 90.94 75 ARG A C 1
ATOM 567 O O . ARG A 1 75 ? 2.939 7.063 -8.918 1.00 90.94 75 ARG A O 1
ATOM 574 N N . VAL A 1 76 ? 2.552 5.577 -7.268 1.00 88.06 76 VAL A N 1
ATOM 575 C CA . VAL A 1 76 ? 3.531 4.581 -7.723 1.00 88.06 76 VAL A CA 1
ATOM 576 C C . VAL A 1 76 ? 3.208 4.120 -9.144 1.00 88.06 76 VAL A C 1
ATOM 578 O O . VAL A 1 76 ? 4.092 4.126 -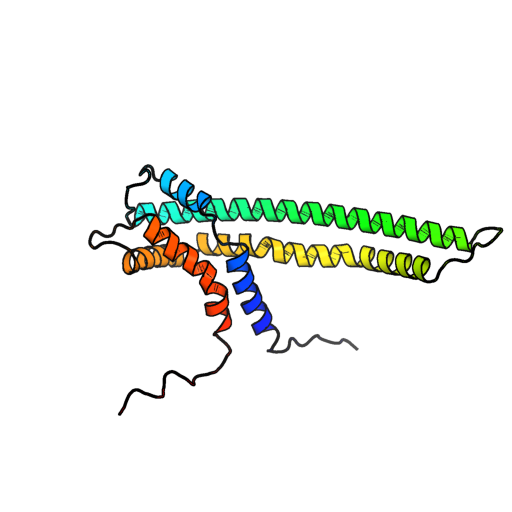9.997 1.00 88.06 76 VAL A O 1
ATOM 581 N N . LYS A 1 77 ? 1.942 3.804 -9.451 1.00 88.44 77 LYS A N 1
ATOM 582 C CA . LYS A 1 77 ? 1.518 3.407 -10.808 1.00 88.44 77 LYS A CA 1
ATOM 583 C C . LYS A 1 77 ? 1.823 4.487 -11.853 1.00 88.44 77 LYS A C 1
ATOM 585 O O . LYS A 1 77 ? 2.300 4.168 -12.943 1.00 88.44 77 LYS A O 1
ATOM 590 N N . MET A 1 78 ? 1.597 5.762 -11.528 1.00 89.62 78 MET A N 1
ATOM 591 C CA . MET A 1 78 ? 1.933 6.877 -12.420 1.00 89.62 78 MET A CA 1
ATOM 592 C C . MET A 1 78 ? 3.443 7.010 -12.640 1.00 89.62 78 MET A C 1
ATOM 594 O O . MET A 1 78 ? 3.882 7.204 -13.776 1.00 89.62 78 MET A O 1
ATOM 598 N N . ASP A 1 79 ? 4.246 6.891 -11.584 1.00 89.00 79 ASP A N 1
ATOM 599 C CA . ASP A 1 79 ? 5.704 6.972 -11.695 1.00 89.00 79 ASP A CA 1
ATOM 600 C C . ASP A 1 79 ? 6.282 5.794 -12.482 1.00 89.00 79 ASP A C 1
ATOM 602 O O . ASP A 1 79 ? 7.155 5.988 -13.331 1.00 89.00 79 ASP A O 1
ATOM 606 N N . MET A 1 80 ? 5.729 4.595 -12.305 1.00 87.25 80 MET A N 1
ATOM 607 C CA . MET A 1 80 ? 6.069 3.429 -13.118 1.00 87.25 80 MET A CA 1
ATOM 608 C C . MET A 1 80 ? 5.751 3.646 -14.600 1.00 87.25 80 MET A C 1
ATOM 610 O O . MET A 1 80 ? 6.601 3.388 -15.452 1.00 87.25 80 MET A O 1
ATOM 614 N N . ALA A 1 81 ? 4.571 4.183 -14.923 1.00 88.31 81 ALA A N 1
ATOM 615 C CA . ALA A 1 81 ? 4.205 4.497 -16.304 1.00 88.31 81 ALA A CA 1
ATOM 616 C C . ALA A 1 81 ? 5.172 5.518 -16.934 1.00 88.31 81 ALA A C 1
ATOM 618 O O . ALA A 1 81 ? 5.583 5.367 -18.087 1.00 88.31 81 ALA A O 1
ATOM 619 N N . ARG A 1 82 ? 5.605 6.530 -16.167 1.00 89.75 82 ARG A N 1
ATOM 620 C CA . ARG A 1 82 ? 6.623 7.499 -16.611 1.00 89.75 82 ARG A CA 1
ATOM 621 C C . ARG A 1 82 ? 7.977 6.837 -16.857 1.00 89.75 82 ARG A C 1
ATOM 623 O O . ARG A 1 82 ? 8.618 7.125 -17.868 1.00 89.75 82 ARG A O 1
ATOM 630 N N . GLN A 1 83 ? 8.416 5.958 -15.956 1.00 88.94 83 GLN A N 1
ATOM 631 C CA . GLN A 1 83 ? 9.672 5.220 -16.107 1.00 88.94 83 GLN A CA 1
ATOM 632 C C . GLN A 1 83 ? 9.642 4.303 -17.332 1.00 88.94 83 GLN A C 1
ATOM 634 O O . GLN A 1 83 ? 10.607 4.285 -18.095 1.00 88.94 83 GLN A O 1
ATOM 639 N N . GLN A 1 84 ? 8.525 3.612 -17.572 1.00 89.31 84 GLN A N 1
ATOM 640 C CA . GLN A 1 84 ? 8.343 2.781 -18.758 1.00 89.31 84 GLN A CA 1
ATOM 641 C C . GLN A 1 84 ? 8.432 3.615 -20.043 1.00 89.31 84 GLN A C 1
ATOM 643 O O . GLN A 1 84 ? 9.216 3.284 -20.932 1.00 89.31 84 GLN A O 1
ATOM 648 N N . ALA A 1 85 ? 7.708 4.736 -20.122 1.00 90.69 85 ALA A N 1
ATOM 649 C CA . ALA A 1 85 ? 7.750 5.620 -21.287 1.00 90.69 85 ALA A CA 1
ATOM 650 C C . ALA A 1 85 ? 9.162 6.176 -21.547 1.00 90.69 85 ALA A C 1
ATOM 652 O O . ALA A 1 85 ? 9.606 6.265 -22.695 1.00 90.69 85 ALA A O 1
ATOM 653 N N . ARG A 1 86 ? 9.897 6.522 -20.481 1.00 91.31 86 ARG A N 1
ATOM 654 C CA . ARG A 1 86 ? 11.294 6.960 -20.582 1.00 91.31 86 ARG A CA 1
ATOM 655 C C . ARG A 1 86 ? 12.194 5.842 -21.109 1.00 91.31 86 ARG A C 1
ATOM 657 O O . ARG A 1 86 ? 12.960 6.082 -22.034 1.00 91.31 86 ARG A O 1
ATOM 664 N N . MET A 1 87 ? 12.067 4.632 -20.572 1.00 90.50 87 MET A N 1
ATOM 665 C CA . MET A 1 87 ? 12.852 3.474 -21.003 1.00 90.50 87 MET A CA 1
ATOM 666 C C . MET A 1 87 ? 12.588 3.114 -22.471 1.00 90.50 87 MET A C 1
ATOM 668 O O . MET A 1 87 ? 13.530 2.839 -23.207 1.00 90.50 87 MET A O 1
ATOM 672 N N . GLU A 1 88 ? 11.334 3.171 -22.928 1.00 93.25 88 GLU A N 1
ATOM 673 C CA . GLU A 1 88 ? 10.988 2.972 -24.340 1.00 93.25 88 GLU A CA 1
ATOM 674 C C . GLU A 1 88 ? 11.619 4.034 -25.245 1.00 93.25 88 GLU A C 1
ATOM 676 O O . GLU A 1 88 ? 12.141 3.715 -26.316 1.00 93.25 88 GLU A O 1
ATOM 681 N N . ARG A 1 89 ? 11.598 5.303 -24.823 1.00 94.38 89 ARG A N 1
ATOM 682 C CA . ARG A 1 89 ? 12.246 6.389 -25.563 1.00 94.38 89 ARG A CA 1
ATOM 683 C C . ARG A 1 89 ? 13.760 6.187 -25.632 1.00 94.38 89 ARG A C 1
ATOM 685 O O . ARG A 1 89 ? 14.321 6.270 -26.722 1.00 94.38 89 ARG A O 1
ATOM 692 N N . ASP A 1 90 ? 14.396 5.889 -24.504 1.00 92.75 90 ASP A N 1
ATOM 693 C CA . ASP A 1 90 ? 15.842 5.672 -24.415 1.00 92.75 90 ASP A CA 1
ATOM 694 C C . ASP A 1 90 ? 16.269 4.451 -25.247 1.00 92.75 90 ASP A C 1
ATOM 696 O O . ASP A 1 90 ? 17.288 4.500 -25.935 1.00 92.75 90 ASP A O 1
ATOM 700 N N . ALA A 1 91 ? 15.456 3.388 -25.270 1.00 93.44 91 ALA A N 1
ATOM 701 C CA . ALA A 1 91 ? 15.669 2.225 -26.128 1.00 93.44 91 ALA A CA 1
ATOM 702 C C . ALA A 1 91 ? 15.614 2.587 -27.619 1.00 93.44 91 ALA A C 1
ATOM 704 O O . ALA A 1 91 ? 16.480 2.165 -28.386 1.00 93.44 91 ALA A O 1
ATOM 705 N N . ARG A 1 92 ? 14.629 3.394 -28.042 1.00 94.12 92 ARG A N 1
ATOM 706 C CA . ARG A 1 92 ? 14.506 3.846 -29.441 1.00 94.12 92 ARG A CA 1
ATOM 707 C C . ARG A 1 92 ? 15.688 4.714 -29.864 1.00 94.12 92 ARG A C 1
ATOM 709 O O . ARG A 1 92 ? 16.241 4.476 -30.933 1.00 94.12 92 ARG A O 1
ATOM 716 N N . ILE A 1 93 ? 16.075 5.680 -29.028 1.00 94.81 93 ILE A N 1
ATOM 717 C CA . ILE A 1 93 ? 17.203 6.584 -29.294 1.00 94.81 93 ILE A CA 1
ATOM 718 C C . ILE A 1 93 ? 18.501 5.782 -29.391 1.00 94.81 93 ILE A C 1
ATOM 720 O O . ILE A 1 93 ? 19.153 5.808 -30.429 1.00 94.81 93 ILE A O 1
ATOM 724 N N . SER A 1 94 ? 18.817 4.988 -28.363 1.00 92.69 94 SER A N 1
ATOM 725 C CA . SER A 1 94 ? 20.058 4.210 -28.317 1.00 92.69 94 SER A CA 1
ATOM 726 C C . SER A 1 94 ? 20.151 3.199 -29.463 1.00 92.69 94 SER A C 1
ATOM 728 O O . SER A 1 94 ? 21.235 2.965 -29.993 1.00 92.69 94 SER A O 1
ATOM 730 N N . ARG A 1 95 ? 19.019 2.618 -29.886 1.00 93.94 95 ARG A N 1
ATOM 731 C CA . ARG A 1 95 ? 18.963 1.751 -31.067 1.00 93.94 95 ARG A CA 1
ATOM 732 C C . ARG A 1 95 ? 19.236 2.521 -32.359 1.00 93.94 95 ARG A C 1
ATOM 734 O O . ARG A 1 95 ? 19.981 2.004 -33.183 1.00 93.94 95 ARG A O 1
ATOM 741 N N . SER A 1 96 ? 18.640 3.701 -32.546 1.00 93.50 96 SER A N 1
ATOM 742 C CA . SER A 1 96 ? 18.891 4.530 -33.736 1.00 93.50 96 SER A CA 1
ATOM 743 C C . SER A 1 96 ? 20.362 4.909 -33.818 1.00 93.50 96 SER A C 1
ATOM 745 O O . SER A 1 96 ? 20.999 4.592 -34.808 1.00 93.50 96 SER A O 1
ATOM 747 N N . GLU A 1 97 ? 20.928 5.453 -32.738 1.00 91.94 97 GLU A N 1
ATOM 748 C CA . GLU A 1 97 ? 22.330 5.890 -32.684 1.00 91.94 97 GLU A CA 1
ATOM 749 C C . GLU A 1 97 ? 23.307 4.771 -33.071 1.00 91.94 97 GLU A C 1
ATOM 751 O O . GLU A 1 97 ? 24.228 4.986 -33.857 1.00 91.94 97 GLU A O 1
ATOM 756 N N . VAL A 1 98 ? 23.088 3.552 -32.562 1.00 92.25 98 VAL A N 1
ATOM 757 C CA . VAL A 1 98 ? 23.920 2.389 -32.902 1.00 92.25 98 VAL A CA 1
ATOM 758 C C . VAL A 1 98 ? 23.745 1.972 -34.364 1.00 92.25 98 VAL A C 1
ATOM 760 O O . VAL A 1 98 ? 24.731 1.654 -35.026 1.00 92.25 98 VAL A O 1
ATOM 763 N N . LEU A 1 99 ? 22.514 1.949 -34.883 1.00 92.00 99 LEU A N 1
ATOM 764 C CA . LEU A 1 99 ? 22.259 1.557 -36.272 1.00 92.00 99 LEU A CA 1
ATOM 765 C C . LEU A 1 99 ? 22.774 2.600 -37.269 1.00 92.00 99 LEU A C 1
ATOM 767 O O . LEU A 1 99 ? 23.375 2.220 -38.271 1.00 92.00 99 LEU A O 1
ATOM 771 N N . ASP A 1 100 ? 22.598 3.884 -36.972 1.00 90.88 100 ASP A N 1
ATOM 772 C CA . ASP A 1 100 ? 23.063 5.001 -37.793 1.00 90.88 100 ASP A CA 1
ATOM 773 C C . ASP A 1 100 ? 24.600 5.004 -37.872 1.00 90.88 100 ASP A C 1
ATOM 775 O O . ASP A 1 100 ? 25.168 5.136 -38.957 1.00 90.88 100 ASP A O 1
ATOM 779 N N . ALA A 1 101 ? 25.289 4.744 -36.752 1.00 87.12 101 ALA A N 1
ATOM 780 C CA . ALA A 1 101 ? 26.747 4.601 -36.724 1.00 87.12 101 ALA A CA 1
ATOM 781 C C . ALA A 1 101 ? 27.252 3.421 -37.579 1.00 87.12 101 ALA A C 1
ATOM 783 O O . ALA A 1 101 ? 28.286 3.537 -38.239 1.00 87.12 101 ALA A O 1
ATOM 784 N N . LEU A 1 102 ? 26.513 2.304 -37.612 1.00 86.25 102 LEU A N 1
ATOM 785 C CA . LEU A 1 102 ? 26.848 1.129 -38.432 1.00 86.25 102 LEU A CA 1
ATOM 786 C C . LEU A 1 102 ? 26.548 1.322 -39.927 1.00 86.25 102 LEU A C 1
ATOM 788 O O . LEU A 1 102 ? 27.197 0.691 -40.758 1.00 86.25 102 LEU A O 1
ATOM 792 N N . GLN A 1 103 ? 25.556 2.149 -40.271 1.00 86.69 103 GLN A N 1
ATOM 793 C CA . GLN A 1 103 ? 25.120 2.406 -41.653 1.00 86.69 103 GLN A CA 1
ATOM 794 C C . GLN A 1 103 ? 25.793 3.632 -42.290 1.00 86.69 103 GLN A C 1
ATOM 796 O O . GLN A 1 103 ? 25.618 3.884 -43.483 1.00 86.69 103 GLN A O 1
ATOM 801 N N . SER A 1 104 ? 26.565 4.388 -41.508 1.00 83.25 104 SER A N 1
ATOM 802 C CA . SER A 1 104 ? 27.350 5.540 -41.947 1.00 83.25 104 SER A CA 1
ATOM 803 C C . SER A 1 104 ? 28.271 5.212 -43.134 1.00 83.25 104 SER A C 1
ATOM 805 O O . SER A 1 104 ? 28.945 4.182 -43.155 1.00 83.25 104 SER A O 1
ATOM 807 N N . ALA A 1 105 ? 28.366 6.138 -44.097 1.00 74.56 105 ALA A N 1
ATOM 808 C CA . ALA A 1 105 ? 29.295 6.048 -45.232 1.00 74.56 105 ALA A CA 1
ATOM 809 C C . ALA A 1 105 ? 30.775 5.989 -44.796 1.00 74.56 105 ALA A C 1
ATOM 811 O O . ALA A 1 105 ? 31.621 5.471 -45.524 1.00 74.56 105 ALA A O 1
ATOM 812 N N . THR A 1 106 ? 31.072 6.485 -43.593 1.00 76.12 106 THR A N 1
ATOM 813 C CA . THR A 1 106 ? 32.337 6.302 -42.871 1.00 76.12 106 THR A CA 1
ATOM 814 C C . THR A 1 106 ? 32.019 5.700 -41.501 1.00 76.12 106 THR A C 1
ATOM 816 O O . THR A 1 106 ? 31.722 6.457 -40.572 1.00 76.12 106 THR A O 1
ATOM 819 N N . PRO A 1 107 ? 32.004 4.362 -41.366 1.00 70.94 107 PRO A N 1
ATOM 820 C CA . PRO A 1 107 ? 31.594 3.700 -40.133 1.00 70.94 107 PRO A CA 1
ATOM 821 C C . PRO A 1 107 ? 32.502 4.111 -38.975 1.00 70.94 107 PRO A C 1
ATOM 823 O O . PRO A 1 107 ? 33.708 3.854 -39.006 1.00 70.94 107 PRO A O 1
ATOM 826 N N . GLU A 1 108 ? 31.932 4.738 -37.949 1.00 73.69 108 GLU A N 1
ATOM 827 C CA . GLU A 1 108 ? 32.642 4.884 -36.684 1.00 73.69 108 GLU A CA 1
ATOM 828 C C . GLU A 1 108 ? 32.611 3.544 -35.934 1.00 73.69 108 GLU A C 1
ATOM 830 O O . GLU A 1 108 ? 31.620 2.808 -36.010 1.00 73.69 108 GLU A O 1
ATOM 835 N N . PRO A 1 109 ? 33.682 3.181 -35.207 1.00 77.44 109 PRO A N 1
ATOM 836 C CA . PRO A 1 109 ? 33.693 1.952 -34.432 1.00 77.44 109 PRO A CA 1
ATOM 837 C C . PRO A 1 109 ? 32.657 2.035 -33.304 1.00 77.44 109 PRO A C 1
ATOM 839 O O . PRO A 1 109 ? 32.862 2.703 -32.291 1.00 77.44 109 PRO A O 1
ATOM 842 N N . VAL A 1 110 ? 31.545 1.314 -33.457 1.00 86.12 110 VAL A N 1
ATOM 843 C CA . VAL A 1 110 ? 30.567 1.136 -32.380 1.00 86.12 110 VAL A CA 1
ATOM 844 C C . VAL A 1 110 ? 31.215 0.343 -31.252 1.00 86.12 110 VAL A C 1
ATOM 846 O O . VAL A 1 110 ? 31.659 -0.793 -31.436 1.00 86.12 110 VAL A O 1
ATOM 849 N N . SER A 1 111 ? 31.251 0.934 -30.060 1.00 90.62 111 SER A N 1
ATOM 850 C CA . SER A 1 111 ? 31.764 0.247 -28.882 1.00 90.62 111 SER A CA 1
ATOM 851 C C . SER A 1 111 ? 30.840 -0.909 -28.483 1.00 90.62 111 SER A C 1
ATOM 853 O O . SER A 1 111 ? 29.611 -0.845 -28.611 1.00 90.62 111 SER A O 1
ATOM 855 N N . ARG A 1 112 ? 31.436 -1.972 -27.937 1.00 91.06 112 ARG A N 1
ATOM 856 C CA . ARG A 1 112 ? 30.693 -3.108 -27.377 1.00 91.06 112 ARG A CA 1
ATOM 857 C C . ARG A 1 112 ? 29.679 -2.655 -26.320 1.00 91.06 112 ARG A C 1
ATOM 859 O O . ARG A 1 112 ? 28.574 -3.189 -26.275 1.00 91.06 112 ARG A O 1
ATOM 866 N N . ASP A 1 113 ? 30.033 -1.664 -25.509 1.00 91.88 113 ASP A N 1
ATOM 867 C CA . ASP A 1 113 ? 29.178 -1.160 -24.434 1.00 91.88 113 ASP A CA 1
ATOM 868 C C . ASP A 1 113 ? 27.959 -0.405 -24.969 1.00 91.88 113 ASP A C 1
ATOM 870 O O . ASP A 1 113 ? 26.856 -0.595 -24.457 1.00 91.88 113 ASP A O 1
ATOM 874 N N . SER A 1 114 ? 28.114 0.378 -26.043 1.00 87.75 114 SER A N 1
ATOM 875 C CA . SER A 1 114 ? 26.991 1.058 -26.702 1.00 87.75 114 SER A CA 1
ATOM 876 C C . SER A 1 114 ? 25.993 0.059 -27.289 1.00 87.75 114 SER A C 1
ATOM 878 O O . SER A 1 114 ? 24.785 0.205 -27.093 1.00 87.75 114 SER A O 1
ATOM 880 N N . LEU A 1 115 ? 26.485 -0.999 -27.944 1.00 90.56 115 LEU A N 1
ATOM 881 C CA . LEU A 1 115 ? 25.633 -2.069 -28.466 1.00 90.56 115 LEU A CA 1
ATOM 882 C C . LEU A 1 115 ? 24.935 -2.840 -27.333 1.00 90.56 115 LEU A C 1
ATOM 884 O O . LEU A 1 115 ? 23.720 -3.029 -27.376 1.00 90.56 115 LEU A O 1
ATOM 888 N N . ASN A 1 116 ? 25.676 -3.239 -26.294 1.00 93.12 116 ASN A N 1
ATOM 889 C CA . ASN A 1 116 ? 25.120 -3.940 -25.134 1.00 93.12 116 ASN A CA 1
ATOM 890 C C . ASN A 1 116 ? 24.042 -3.107 -24.430 1.00 93.12 116 ASN A C 1
ATOM 892 O O . ASN A 1 116 ? 22.998 -3.641 -24.059 1.00 93.12 116 ASN A O 1
ATOM 896 N N . ARG A 1 117 ? 24.265 -1.797 -24.274 1.00 91.44 117 ARG A N 1
ATOM 897 C CA . ARG A 1 117 ? 23.288 -0.870 -23.696 1.00 91.44 117 ARG A CA 1
ATOM 898 C C . ARG A 1 117 ? 22.016 -0.796 -24.538 1.00 91.44 117 ARG A C 1
ATOM 900 O O . ARG A 1 117 ? 20.929 -0.904 -23.975 1.00 91.44 117 ARG A O 1
ATOM 907 N N . ALA A 1 118 ? 22.132 -0.648 -25.859 1.00 90.56 118 ALA A N 1
ATOM 908 C CA . ALA A 1 118 ? 20.976 -0.597 -26.755 1.00 90.56 118 ALA A CA 1
ATOM 909 C C . ALA A 1 118 ? 20.147 -1.891 -26.688 1.00 90.56 118 ALA A C 1
ATOM 911 O O . ALA A 1 118 ? 18.918 -1.846 -26.602 1.00 90.56 118 ALA A O 1
ATOM 912 N N . VAL A 1 119 ? 20.817 -3.049 -26.656 1.00 92.25 119 VAL A N 1
ATOM 913 C CA . VAL A 1 119 ? 20.166 -4.359 -26.500 1.00 92.25 119 VAL A CA 1
ATOM 914 C C . VAL A 1 119 ? 19.474 -4.470 -25.140 1.00 92.25 119 VAL A C 1
ATOM 916 O O . VAL A 1 119 ? 18.299 -4.831 -25.088 1.00 92.25 119 VAL A O 1
ATOM 919 N N . ALA A 1 120 ? 20.154 -4.103 -24.050 1.00 91.25 120 ALA A N 1
ATOM 920 C CA . ALA A 1 120 ? 19.591 -4.151 -22.702 1.00 91.25 120 ALA A CA 1
ATOM 921 C C . ALA A 1 120 ? 18.359 -3.242 -22.553 1.00 91.25 120 ALA A C 1
ATOM 923 O O . ALA A 1 120 ? 17.344 -3.672 -22.009 1.00 91.25 120 ALA A O 1
ATOM 924 N N . LEU A 1 121 ? 18.407 -2.017 -23.086 1.00 90.12 121 LEU A N 1
ATOM 925 C CA . LEU A 1 121 ? 17.267 -1.096 -23.085 1.00 90.12 121 LEU A CA 1
ATOM 926 C C . LEU A 1 121 ? 16.105 -1.627 -23.932 1.00 90.12 121 LEU A C 1
ATOM 928 O O . LEU A 1 121 ? 14.955 -1.537 -23.513 1.00 90.12 121 LEU A O 1
ATOM 932 N N . SER A 1 122 ? 16.389 -2.229 -25.090 1.00 90.56 122 SER A N 1
ATOM 933 C CA . SER A 1 122 ? 15.370 -2.859 -25.937 1.00 90.56 122 SER A CA 1
ATOM 934 C C . SER A 1 122 ? 14.672 -4.008 -25.202 1.00 90.56 122 SER A C 1
ATOM 936 O O . SER A 1 122 ? 13.442 -4.049 -25.153 1.00 90.56 122 SER A O 1
ATOM 938 N N . MET A 1 123 ? 15.439 -4.896 -24.562 1.00 90.69 123 MET A N 1
ATOM 939 C CA . MET A 1 123 ? 14.898 -5.977 -23.730 1.00 90.69 123 MET A CA 1
ATOM 940 C C . MET A 1 123 ? 14.074 -5.434 -22.556 1.00 90.69 123 MET A C 1
ATOM 942 O O . MET A 1 123 ? 12.945 -5.875 -22.345 1.00 90.69 123 MET A O 1
ATOM 946 N N . GLY A 1 124 ? 14.608 -4.448 -21.830 1.00 86.44 124 GLY A N 1
ATOM 947 C CA . GLY A 1 124 ? 13.928 -3.810 -20.704 1.00 86.44 124 GLY A CA 1
ATOM 948 C C . GLY A 1 124 ? 12.609 -3.156 -21.114 1.00 86.44 124 GLY A C 1
ATOM 949 O O . GLY A 1 124 ? 11.589 -3.374 -20.467 1.00 86.44 124 GLY A O 1
ATOM 950 N N . SER A 1 125 ? 12.598 -2.431 -22.237 1.00 88.62 125 SER A N 1
ATOM 951 C CA . SER A 1 125 ? 11.392 -1.796 -22.782 1.00 88.62 125 SER A CA 1
ATOM 952 C C . SER A 1 125 ? 10.300 -2.808 -23.149 1.00 88.62 125 SER A C 1
ATOM 954 O O . SER A 1 125 ? 9.132 -2.572 -22.854 1.00 88.62 125 SER A O 1
ATOM 956 N N . GLY A 1 126 ? 10.673 -3.969 -23.701 1.00 86.25 126 GLY A N 1
ATOM 957 C CA . GLY A 1 126 ? 9.728 -5.040 -24.030 1.00 86.25 126 GLY A CA 1
ATOM 958 C C . GLY A 1 126 ? 9.173 -5.772 -22.804 1.00 86.25 126 GLY A C 1
ATOM 959 O O . GLY A 1 126 ? 8.015 -6.179 -22.807 1.00 86.25 126 GLY A O 1
ATOM 960 N N . ALA A 1 127 ? 9.972 -5.915 -21.742 1.00 87.50 127 ALA A N 1
ATOM 961 C CA . ALA A 1 127 ? 9.547 -6.537 -20.484 1.00 87.50 127 ALA A CA 1
ATOM 962 C C . ALA A 1 127 ? 8.790 -5.575 -19.544 1.00 87.50 127 ALA A C 1
ATOM 964 O O . ALA A 1 127 ? 8.090 -6.023 -18.634 1.00 87.50 127 ALA A O 1
ATOM 965 N N . GLY A 1 128 ? 8.911 -4.261 -19.764 1.00 81.38 128 GLY A N 1
ATOM 966 C CA . GLY A 1 128 ? 8.321 -3.198 -18.945 1.00 81.38 128 GLY A CA 1
ATOM 967 C C . GLY A 1 128 ? 6.835 -3.388 -18.609 1.00 81.38 128 GLY A C 1
ATOM 968 O O . GLY A 1 128 ? 6.506 -3.371 -17.423 1.00 81.38 128 GLY A O 1
ATOM 969 N N . PRO A 1 129 ? 5.943 -3.642 -19.589 1.00 82.12 129 PRO A N 1
ATOM 970 C CA . PRO A 1 129 ? 4.516 -3.845 -19.324 1.00 82.12 129 PRO A CA 1
ATOM 971 C C . PRO A 1 129 ? 4.216 -5.009 -18.369 1.00 82.12 129 PRO A C 1
ATOM 973 O O .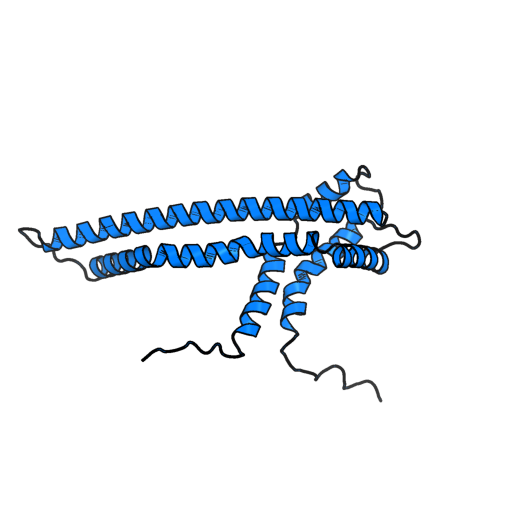 PRO A 1 129 ? 3.331 -4.906 -17.522 1.00 82.12 129 PRO A O 1
ATOM 976 N N . VAL A 1 130 ? 4.962 -6.114 -18.480 1.00 82.88 130 VAL A N 1
ATOM 977 C CA . VAL A 1 130 ? 4.777 -7.296 -17.623 1.00 82.88 130 VAL A CA 1
ATOM 978 C C . VAL A 1 130 ? 5.206 -6.980 -16.194 1.00 82.88 130 VAL A C 1
ATOM 980 O O . VAL A 1 130 ? 4.455 -7.239 -15.254 1.00 82.88 130 VAL A O 1
ATOM 983 N N . MET A 1 131 ? 6.377 -6.356 -16.029 1.00 78.94 131 MET A N 1
ATOM 984 C CA . MET A 1 131 ? 6.858 -5.922 -14.715 1.00 78.94 131 MET A CA 1
ATOM 985 C C . MET A 1 131 ? 5.903 -4.905 -14.078 1.00 78.94 131 MET A C 1
ATOM 987 O O . MET A 1 131 ? 5.592 -5.022 -12.897 1.00 78.94 131 MET A O 1
ATOM 991 N N . ALA A 1 132 ? 5.376 -3.953 -14.854 1.00 77.62 132 ALA A N 1
ATOM 992 C CA . ALA A 1 132 ? 4.390 -2.988 -14.376 1.00 77.62 132 ALA A CA 1
ATOM 993 C C . ALA A 1 132 ? 3.091 -3.659 -13.910 1.00 77.62 132 ALA A C 1
ATOM 995 O O . ALA A 1 132 ? 2.579 -3.306 -12.851 1.00 77.62 132 ALA A O 1
ATOM 996 N N . GLY A 1 133 ? 2.593 -4.659 -14.643 1.00 78.94 133 GLY A N 1
ATOM 997 C CA . GLY A 1 133 ? 1.417 -5.434 -14.239 1.00 78.94 133 GLY A CA 1
ATOM 998 C C . GLY A 1 133 ? 1.630 -6.206 -12.934 1.00 78.94 133 GLY A C 1
ATOM 999 O O . GLY A 1 133 ? 0.785 -6.153 -12.042 1.00 78.94 133 GLY A O 1
ATOM 1000 N N . MET A 1 134 ? 2.777 -6.874 -12.785 1.00 80.06 134 MET A N 1
ATOM 1001 C CA . MET A 1 134 ? 3.111 -7.595 -11.551 1.00 80.06 134 MET A CA 1
ATOM 1002 C C . MET A 1 134 ? 3.240 -6.644 -10.356 1.00 80.06 134 MET A C 1
ATOM 1004 O O . MET A 1 134 ? 2.648 -6.885 -9.307 1.00 80.06 134 MET A O 1
ATOM 1008 N N . MET A 1 135 ? 3.959 -5.534 -10.525 1.00 77.38 135 MET A N 1
ATOM 1009 C CA . MET A 1 135 ? 4.151 -4.535 -9.471 1.00 77.38 135 MET A CA 1
ATOM 1010 C C . MET A 1 135 ? 2.858 -3.814 -9.101 1.00 77.38 135 MET A C 1
ATOM 1012 O O . MET A 1 135 ? 2.628 -3.580 -7.920 1.00 77.38 135 MET A O 1
ATOM 1016 N N . ALA A 1 136 ? 1.982 -3.522 -10.066 1.00 76.88 136 ALA A N 1
ATOM 1017 C CA . ALA A 1 136 ? 0.657 -2.978 -9.784 1.00 76.88 136 ALA A CA 1
ATOM 1018 C C . ALA A 1 136 ? -0.130 -3.887 -8.828 1.00 76.88 136 ALA A C 1
ATOM 1020 O O . ALA A 1 136 ? -0.744 -3.383 -7.892 1.00 76.88 136 ALA A O 1
ATOM 1021 N N . GLY A 1 137 ? -0.035 -5.210 -9.006 1.00 77.69 137 GLY A N 1
ATOM 1022 C CA . GLY A 1 137 ? -0.629 -6.183 -8.090 1.00 77.69 137 GLY A CA 1
ATOM 1023 C C . GLY A 1 137 ? -0.086 -6.077 -6.662 1.00 77.69 137 GLY A C 1
ATOM 1024 O O . GLY A 1 137 ? -0.872 -6.060 -5.720 1.00 77.69 137 GLY A O 1
ATOM 1025 N N . TYR A 1 138 ? 1.233 -5.938 -6.488 1.00 80.50 138 TYR A N 1
ATOM 1026 C CA . TYR A 1 138 ? 1.845 -5.753 -5.161 1.00 80.50 138 TYR A CA 1
ATOM 1027 C C . TYR A 1 138 ? 1.424 -4.442 -4.495 1.00 80.50 138 TYR A C 1
ATOM 1029 O O . TYR A 1 138 ? 1.179 -4.397 -3.291 1.00 80.50 138 TYR A O 1
ATOM 1037 N N . VAL A 1 139 ? 1.308 -3.384 -5.291 1.00 82.69 139 VAL A N 1
ATOM 1038 C CA . VAL A 1 139 ? 0.934 -2.045 -4.836 1.00 82.69 139 VAL A CA 1
ATOM 1039 C C . VAL A 1 139 ? -0.522 -1.990 -4.337 1.00 82.69 139 VAL A C 1
ATOM 1041 O O . VAL A 1 139 ? -0.843 -1.179 -3.473 1.00 82.69 139 VAL A O 1
ATOM 1044 N N . ASP A 1 140 ? -1.391 -2.886 -4.813 1.00 87.12 140 ASP A N 1
ATOM 1045 C CA . ASP A 1 140 ? -2.795 -2.976 -4.386 1.00 87.12 140 ASP A CA 1
ATOM 1046 C C . ASP A 1 140 ? -3.022 -3.897 -3.166 1.00 87.12 140 ASP A C 1
ATOM 1048 O O . ASP A 1 140 ? -4.137 -3.950 -2.628 1.00 87.12 140 ASP A O 1
ATOM 1052 N N . ILE A 1 141 ? -1.992 -4.616 -2.693 1.00 88.50 141 ILE A N 1
ATOM 1053 C CA . ILE A 1 141 ? -2.100 -5.517 -1.529 1.00 88.50 141 ILE A CA 1
ATOM 1054 C C . ILE A 1 141 ? -2.584 -4.766 -0.277 1.00 88.50 141 ILE A C 1
ATOM 1056 O O . ILE A 1 141 ? -3.569 -5.220 0.313 1.00 88.50 141 ILE A O 1
ATOM 1060 N N . PRO A 1 142 ? -1.998 -3.615 0.121 1.00 89.88 142 PRO A N 1
ATOM 1061 C CA . PRO A 1 142 ? -2.433 -2.901 1.323 1.00 89.88 142 PRO A CA 1
ATOM 1062 C C . PRO A 1 142 ? -3.909 -2.496 1.265 1.00 89.88 142 PRO A C 1
ATOM 1064 O O . PRO A 1 142 ? -4.652 -2.719 2.221 1.00 89.88 142 PRO A O 1
ATOM 1067 N N . VAL A 1 143 ? -4.359 -1.982 0.113 1.00 92.50 143 VAL A N 1
ATOM 1068 C CA . VAL A 1 143 ? -5.762 -1.603 -0.123 1.00 92.50 143 VAL A CA 1
ATOM 1069 C C . VAL A 1 143 ? -6.674 -2.813 0.050 1.00 92.50 143 VAL A C 1
ATOM 1071 O O . VAL A 1 143 ? -7.688 -2.734 0.744 1.00 92.50 143 VAL A O 1
ATOM 1074 N N . THR A 1 144 ? -6.301 -3.946 -0.543 1.00 92.06 144 THR A N 1
ATOM 1075 C CA . THR A 1 144 ? -7.088 -5.181 -0.483 1.00 92.06 144 THR A CA 1
ATOM 1076 C C . THR A 1 144 ? -7.188 -5.708 0.947 1.00 92.06 144 THR A C 1
ATOM 1078 O O . THR A 1 144 ? -8.286 -6.005 1.415 1.00 92.06 144 THR A O 1
ATOM 1081 N N . CYS A 1 145 ? -6.068 -5.787 1.667 1.00 91.56 145 CYS A N 1
ATOM 1082 C CA . CYS A 1 145 ? -6.030 -6.289 3.038 1.00 91.56 145 CYS A CA 1
ATOM 1083 C C . CYS A 1 145 ? -6.818 -5.398 4.006 1.00 91.56 145 CYS A C 1
ATOM 1085 O O . CYS A 1 145 ? -7.620 -5.916 4.782 1.00 91.56 145 CYS A O 1
ATOM 1087 N N . LEU A 1 146 ? -6.652 -4.073 3.933 1.00 93.50 146 LEU A N 1
ATOM 1088 C CA . LEU A 1 146 ? -7.405 -3.132 4.768 1.00 93.50 146 LEU A CA 1
ATOM 1089 C C . LEU A 1 146 ? -8.905 -3.164 4.445 1.00 93.50 146 LEU A C 1
ATOM 1091 O O . LEU A 1 146 ? -9.732 -3.185 5.354 1.00 93.50 146 LEU A O 1
ATOM 1095 N N . THR A 1 147 ? -9.270 -3.252 3.160 1.00 94.25 147 THR A N 1
ATOM 1096 C CA . THR A 1 147 ? -10.675 -3.390 2.739 1.00 94.25 147 THR A CA 1
ATOM 1097 C C . THR A 1 147 ? -11.287 -4.674 3.291 1.00 94.25 147 THR A C 1
ATOM 1099 O O . THR A 1 147 ? -12.412 -4.652 3.787 1.00 94.25 147 THR A O 1
ATOM 1102 N N . LYS A 1 148 ? -10.545 -5.790 3.252 1.00 94.12 148 LYS A N 1
ATOM 1103 C CA . LYS A 1 148 ? -10.996 -7.057 3.837 1.00 94.12 148 LYS A CA 1
ATOM 1104 C C . LYS A 1 148 ? -11.175 -6.956 5.345 1.00 94.12 148 LYS A C 1
ATOM 1106 O O . LYS A 1 148 ? -12.236 -7.337 5.830 1.00 94.12 148 LYS A O 1
ATOM 1111 N N . MET A 1 149 ? -10.207 -6.366 6.045 1.00 92.81 149 MET A N 1
ATOM 1112 C CA . MET A 1 149 ? -10.293 -6.106 7.483 1.00 92.81 149 MET A CA 1
ATOM 1113 C C . MET A 1 149 ? -11.507 -5.241 7.849 1.00 92.81 149 MET A C 1
ATOM 1115 O O . MET A 1 149 ? -12.160 -5.512 8.847 1.00 92.81 149 MET A O 1
ATOM 1119 N N . LYS A 1 150 ? -11.845 -4.234 7.034 1.00 94.06 150 LYS A N 1
ATOM 1120 C CA . LYS A 1 150 ? -13.027 -3.387 7.248 1.00 94.06 150 LYS A CA 1
ATOM 1121 C C . LYS A 1 150 ? -14.343 -4.127 6.979 1.00 94.06 150 LYS A C 1
ATOM 1123 O O . LYS A 1 150 ? -15.324 -3.909 7.681 1.00 94.06 150 LYS A O 1
ATOM 1128 N N . SER A 1 151 ? -14.386 -4.951 5.930 1.00 95.00 151 SER A N 1
ATOM 1129 C CA . SER A 1 151 ? -15.613 -5.635 5.499 1.00 95.00 151 SER A CA 1
ATOM 1130 C C . SER A 1 151 ? -16.018 -6.808 6.393 1.00 95.00 151 SER A C 1
ATOM 1132 O O . SER A 1 151 ? -17.185 -7.191 6.395 1.00 95.00 151 SER A O 1
ATOM 1134 N N . ASP A 1 152 ? -15.065 -7.382 7.127 1.00 94.44 152 ASP A N 1
ATOM 1135 C CA . ASP A 1 152 ? -15.313 -8.472 8.065 1.00 94.44 152 ASP A CA 1
ATOM 1136 C C . ASP A 1 152 ? -15.769 -7.906 9.416 1.00 94.44 152 ASP A C 1
ATOM 1138 O O . ASP A 1 152 ? -14.978 -7.693 10.334 1.00 94.44 152 ASP A O 1
ATOM 1142 N N . VAL A 1 153 ? -17.065 -7.590 9.497 1.00 93.19 153 VAL A N 1
ATOM 1143 C CA . VAL A 1 153 ? -17.671 -6.949 10.674 1.00 93.19 153 VAL A CA 1
ATOM 1144 C C . VAL A 1 153 ? -17.492 -7.807 11.927 1.00 93.19 153 VAL A C 1
ATOM 1146 O O . VAL A 1 153 ? -17.194 -7.267 12.988 1.00 93.19 153 VAL A O 1
ATOM 1149 N N . GLU A 1 154 ? -17.606 -9.130 11.807 1.00 94.69 154 GLU A N 1
ATOM 1150 C CA . GLU A 1 154 ? -17.476 -10.054 12.938 1.00 94.69 154 GLU A CA 1
ATOM 1151 C C . GLU A 1 154 ? -16.058 -10.033 13.521 1.00 94.69 154 GLU A C 1
ATOM 1153 O O . GLU A 1 154 ? -15.891 -9.875 14.734 1.00 94.69 154 GLU A O 1
ATOM 1158 N N . LEU A 1 155 ? -15.023 -10.120 12.676 1.00 92.62 155 LEU A N 1
ATOM 1159 C CA . LEU A 1 155 ? -13.638 -10.010 13.142 1.00 92.62 155 LEU A CA 1
ATOM 1160 C C . LEU A 1 155 ? -13.311 -8.610 13.664 1.00 92.62 155 LEU A C 1
ATOM 1162 O O . LEU A 1 155 ? -12.523 -8.474 14.604 1.00 92.62 155 LEU A O 1
ATOM 1166 N N . LEU A 1 156 ? -13.905 -7.571 13.079 1.00 92.81 156 LEU A N 1
ATOM 1167 C CA . LEU A 1 156 ? -13.703 -6.199 13.526 1.00 92.81 156 LEU A CA 1
ATOM 1168 C C . LEU A 1 156 ? -14.287 -5.971 14.925 1.00 92.81 156 LEU A C 1
ATOM 1170 O O . LEU A 1 156 ? -13.620 -5.398 15.787 1.00 92.81 156 LEU A O 1
ATOM 1174 N N . GLU A 1 157 ? -15.496 -6.467 15.176 1.00 94.12 157 GLU A N 1
ATOM 1175 C CA . GLU A 1 157 ? -16.123 -6.436 16.496 1.00 94.12 157 GLU A CA 1
ATOM 1176 C C . GLU A 1 157 ? -15.350 -7.270 17.520 1.00 94.12 157 GLU A C 1
ATOM 1178 O O . GLU A 1 157 ? -15.043 -6.777 18.606 1.00 94.12 157 GLU A O 1
ATOM 1183 N N . ALA A 1 158 ? -14.945 -8.490 17.158 1.00 94.69 158 ALA A N 1
ATOM 1184 C CA . ALA A 1 158 ? -14.128 -9.335 18.026 1.00 94.69 158 ALA A CA 1
ATOM 1185 C C . ALA A 1 158 ? -12.797 -8.658 18.399 1.00 94.69 158 ALA A C 1
ATOM 1187 O O . ALA A 1 158 ? -12.307 -8.794 19.523 1.00 94.69 158 ALA A O 1
ATOM 1188 N N . ARG A 1 159 ? -12.216 -7.884 17.476 1.00 93.44 159 ARG A N 1
ATOM 1189 C CA . ARG A 1 159 ? -11.006 -7.098 17.728 1.00 93.44 159 ARG A CA 1
ATOM 1190 C C . ARG A 1 159 ? -11.246 -5.964 18.722 1.00 93.44 159 ARG A C 1
ATOM 1192 O O . ARG A 1 159 ? -10.396 -5.739 19.580 1.00 93.44 159 ARG A O 1
ATOM 1199 N N . VAL A 1 160 ? -12.378 -5.269 18.633 1.00 94.56 160 VAL A N 1
ATOM 1200 C CA . VAL A 1 160 ? -12.780 -4.245 19.616 1.00 94.56 160 VAL A CA 1
ATOM 1201 C C . VAL A 1 160 ? -12.945 -4.875 20.999 1.00 94.56 160 VAL A C 1
ATOM 1203 O O . VAL A 1 160 ? -12.392 -4.364 21.973 1.00 94.56 160 VAL A O 1
ATOM 1206 N N . ASP A 1 161 ? -13.622 -6.020 21.083 1.00 94.50 161 ASP A N 1
ATOM 1207 C CA . ASP A 1 161 ? -13.822 -6.736 22.346 1.00 94.50 161 ASP A CA 1
ATOM 1208 C C . ASP A 1 161 ? -12.489 -7.202 22.954 1.00 94.50 161 ASP A C 1
ATOM 1210 O O . ASP A 1 161 ? -12.274 -7.104 24.165 1.00 94.50 161 ASP A O 1
ATOM 1214 N N . MET A 1 162 ? -11.556 -7.662 22.115 1.00 93.75 162 MET A N 1
ATOM 1215 C CA . MET A 1 162 ? -10.200 -8.009 22.535 1.00 93.75 162 MET A CA 1
ATOM 1216 C C . MET A 1 162 ? -9.435 -6.788 23.066 1.00 93.75 162 MET A C 1
ATOM 1218 O O . MET A 1 162 ? -8.821 -6.885 24.127 1.00 93.75 162 MET A O 1
ATOM 1222 N N . LEU A 1 163 ? -9.481 -5.645 22.373 1.00 93.62 163 LEU A N 1
ATOM 1223 C CA . LEU A 1 163 ? -8.810 -4.411 22.804 1.00 93.62 163 LEU A CA 1
ATOM 1224 C C . LEU A 1 163 ? -9.316 -3.945 24.174 1.00 93.62 163 LEU A C 1
ATOM 1226 O O . LEU A 1 163 ? -8.515 -3.654 25.060 1.00 93.62 163 LEU A O 1
ATOM 1230 N N . LEU A 1 164 ? -10.636 -3.948 24.376 1.00 94.12 164 LEU A N 1
ATOM 1231 C CA . LEU A 1 164 ? -11.239 -3.600 25.663 1.00 94.12 164 LEU A CA 1
ATOM 1232 C C . LEU A 1 164 ? -10.885 -4.601 26.767 1.00 94.12 164 LEU A C 1
ATOM 1234 O O . LEU A 1 164 ? -10.716 -4.207 27.914 1.00 94.12 164 LEU A O 1
ATOM 1238 N N . ARG A 1 165 ? -10.735 -5.890 26.449 1.00 93.56 165 ARG A N 1
ATOM 1239 C CA . ARG A 1 165 ? -10.319 -6.891 27.441 1.00 93.56 165 ARG A CA 1
ATOM 1240 C C . ARG A 1 165 ? -8.854 -6.739 27.852 1.00 93.56 165 ARG A C 1
ATOM 1242 O O . ARG A 1 165 ? -8.536 -6.970 29.014 1.00 93.56 165 ARG A O 1
ATOM 1249 N N . LEU A 1 166 ? -7.971 -6.431 26.904 1.00 91.06 166 LEU A N 1
ATOM 1250 C CA . LEU A 1 166 ? -6.528 -6.354 27.146 1.00 91.06 166 LEU A CA 1
ATOM 1251 C C . LEU A 1 166 ? -6.117 -5.040 27.812 1.00 91.06 166 LEU A C 1
ATOM 1253 O O . LEU A 1 166 ? -5.257 -5.051 28.688 1.00 91.06 166 LEU A O 1
ATOM 1257 N N . ALA A 1 167 ? -6.729 -3.934 27.395 1.00 91.19 167 ALA A N 1
ATOM 1258 C CA . ALA A 1 167 ? -6.272 -2.589 27.734 1.00 91.19 167 ALA A CA 1
ATOM 1259 C C . ALA A 1 167 ? -7.396 -1.671 28.234 1.00 91.19 167 ALA A C 1
ATOM 1261 O O . ALA A 1 167 ? -7.159 -0.519 28.595 1.00 91.19 167 ALA A O 1
ATOM 1262 N N . GLY A 1 168 ? -8.637 -2.163 28.242 1.00 88.88 168 GLY A N 1
ATOM 1263 C CA . GLY A 1 168 ? -9.758 -1.442 28.819 1.00 88.88 168 GLY A CA 1
ATOM 1264 C C . GLY A 1 168 ? -9.721 -1.470 30.343 1.00 88.88 168 GLY A C 1
ATOM 1265 O O . GLY A 1 168 ? -9.228 -2.395 30.991 1.00 88.88 168 GLY A O 1
ATOM 1266 N N . ARG A 1 169 ? -10.276 -0.418 30.928 1.00 89.69 169 ARG A N 1
ATOM 1267 C CA . ARG A 1 169 ? -10.509 -0.294 32.364 1.00 89.69 169 ARG A CA 1
ATOM 1268 C C . ARG A 1 169 ? -11.713 -1.141 32.784 1.00 89.69 169 ARG A C 1
ATOM 1270 O O . ARG A 1 169 ? -12.483 -1.628 31.959 1.00 89.69 169 ARG A O 1
ATOM 1277 N N . ALA A 1 170 ? -11.911 -1.282 34.095 1.00 87.69 170 ALA A N 1
ATOM 1278 C CA . ALA A 1 170 ? -13.027 -2.047 34.663 1.00 87.69 170 ALA A CA 1
ATOM 1279 C C . ALA A 1 170 ? -14.423 -1.513 34.270 1.00 87.69 170 ALA A C 1
ATOM 1281 O O . ALA A 1 170 ? -15.409 -2.235 34.384 1.00 87.69 170 ALA A O 1
ATOM 1282 N N . ASP A 1 171 ? -14.506 -0.264 33.811 1.00 86.19 171 ASP A N 1
ATOM 1283 C CA . ASP A 1 171 ? -15.714 0.388 33.294 1.00 86.19 171 ASP A CA 1
ATOM 1284 C C . ASP A 1 171 ? -15.961 0.126 31.793 1.00 86.19 171 ASP A C 1
ATOM 1286 O O . ASP A 1 171 ? -16.954 0.601 31.245 1.00 86.19 171 ASP A O 1
ATOM 1290 N N . GLY A 1 172 ? -15.090 -0.640 31.125 1.00 89.56 172 GLY A N 1
ATOM 1291 C CA . GLY A 1 172 ? -15.200 -0.946 29.699 1.00 89.56 172 GLY A CA 1
ATOM 1292 C C . GLY A 1 172 ? -14.737 0.185 28.780 1.00 89.56 172 GLY A C 1
ATOM 1293 O O . GLY A 1 172 ? -15.140 0.216 27.616 1.00 89.56 172 GLY A O 1
ATOM 1294 N N . LEU A 1 173 ? -13.915 1.111 29.284 1.00 92.75 173 LEU A N 1
ATOM 1295 C CA . LEU A 1 173 ? -13.373 2.231 28.518 1.00 92.75 173 LEU A CA 1
ATOM 1296 C C . LEU A 1 173 ? -11.868 2.072 28.250 1.00 92.75 173 LEU A C 1
ATOM 1298 O O . LEU A 1 173 ? -11.131 1.577 29.103 1.00 92.75 173 LEU A O 1
ATOM 1302 N N . ILE A 1 174 ? -11.386 2.539 27.094 1.00 93.75 174 ILE A N 1
ATOM 1303 C CA . ILE A 1 174 ? -9.963 2.489 26.704 1.00 93.75 174 ILE A CA 1
ATOM 1304 C C . ILE A 1 174 ? -9.388 3.889 26.468 1.00 93.75 174 ILE A C 1
ATOM 1306 O O . ILE A 1 174 ? -10.092 4.780 25.990 1.00 93.75 174 ILE A O 1
ATOM 1310 N N . SER A 1 175 ? -8.117 4.097 26.828 1.00 92.94 175 SER A N 1
ATOM 1311 C CA . SER A 1 175 ? -7.401 5.350 26.560 1.00 92.94 175 SER A CA 1
ATOM 1312 C C . SER A 1 175 ? -6.780 5.362 25.158 1.00 92.94 175 SER A C 1
ATOM 1314 O O . SER A 1 175 ? -6.614 4.315 24.531 1.00 92.94 175 SER A O 1
ATOM 1316 N N . GLN A 1 176 ? -6.415 6.548 24.666 1.00 92.25 176 GLN A N 1
ATOM 1317 C CA . GLN A 1 176 ? -5.769 6.688 23.359 1.00 92.25 176 GLN A CA 1
ATOM 1318 C C . GLN A 1 176 ? -4.426 5.951 23.303 1.00 92.25 176 GLN A C 1
ATOM 1320 O O . GLN A 1 176 ? -4.144 5.270 22.318 1.00 92.25 176 GLN A O 1
ATOM 1325 N N . ASP A 1 177 ? -3.615 6.078 24.355 1.00 92.06 177 ASP A N 1
ATOM 1326 C CA . ASP A 1 177 ? -2.283 5.472 24.422 1.00 92.06 177 ASP A CA 1
ATOM 1327 C C . ASP A 1 177 ? -2.377 3.943 24.419 1.00 92.06 177 ASP A C 1
ATOM 1329 O O . ASP A 1 177 ? -1.699 3.282 23.630 1.00 92.06 177 ASP A O 1
ATOM 1333 N N . ASP A 1 178 ? -3.283 3.388 25.229 1.00 93.25 178 ASP A N 1
ATOM 1334 C CA . ASP A 1 178 ? -3.526 1.945 25.305 1.00 93.25 178 ASP A CA 1
ATOM 1335 C C . ASP A 1 178 ? -4.021 1.394 23.959 1.00 93.25 178 ASP A C 1
ATOM 1337 O O . ASP A 1 178 ? -3.523 0.380 23.461 1.00 93.25 178 ASP A O 1
ATOM 1341 N N . PHE A 1 179 ? -4.962 2.095 23.318 1.00 93.50 179 PHE A N 1
ATOM 1342 C CA . PHE A 1 179 ? -5.430 1.734 21.982 1.00 93.50 179 PHE A CA 1
ATOM 1343 C C . PHE A 1 179 ? -4.292 1.765 20.953 1.00 93.50 179 PHE A C 1
ATOM 1345 O O . PHE A 1 179 ? -4.129 0.810 20.190 1.00 93.50 179 PHE A O 1
ATOM 1352 N N . ALA A 1 180 ? -3.498 2.839 20.926 1.00 93.19 180 ALA A N 1
ATOM 1353 C CA . ALA A 1 180 ? -2.438 3.030 19.943 1.00 93.19 180 ALA A CA 1
ATOM 1354 C C . ALA A 1 180 ? -1.371 1.931 20.025 1.00 93.19 180 ALA A C 1
ATOM 1356 O O . ALA A 1 180 ? -0.949 1.421 18.986 1.00 93.19 180 ALA A O 1
ATOM 1357 N N . VAL A 1 181 ? -0.971 1.535 21.239 1.00 93.62 181 VAL A N 1
ATOM 1358 C CA . VAL A 1 181 ? -0.000 0.453 21.457 1.00 93.62 181 VAL A CA 1
ATOM 1359 C C . VAL A 1 181 ? -0.505 -0.849 20.840 1.00 93.62 181 VAL A C 1
ATOM 1361 O O . VAL A 1 181 ? 0.148 -1.402 19.954 1.00 93.62 181 VAL A O 1
ATOM 1364 N N . HIS A 1 182 ? -1.695 -1.304 21.234 1.00 92.56 182 HIS A N 1
ATOM 1365 C CA . HIS A 1 182 ? -2.209 -2.598 20.783 1.00 92.56 182 HIS A CA 1
ATOM 1366 C C . HIS A 1 182 ? -2.646 -2.604 19.318 1.00 92.56 182 HIS A C 1
ATOM 1368 O O . HIS A 1 182 ? -2.522 -3.618 18.626 1.00 92.56 182 HIS A O 1
ATOM 1374 N N . TYR A 1 183 ? -3.148 -1.478 18.808 1.00 92.50 183 TYR A N 1
ATOM 1375 C CA . TYR A 1 183 ? -3.526 -1.390 17.405 1.00 92.50 183 TYR A CA 1
ATOM 1376 C C . TYR A 1 183 ? -2.306 -1.485 16.486 1.00 92.50 183 TYR A C 1
ATOM 1378 O O . TYR A 1 183 ? -2.361 -2.194 15.480 1.00 92.50 183 TYR A O 1
ATOM 1386 N N . VAL A 1 184 ? -1.204 -0.819 16.844 1.00 93.31 184 VAL A N 1
ATOM 1387 C CA . VAL A 1 184 ? 0.056 -0.864 16.090 1.00 93.31 184 VAL A CA 1
ATOM 1388 C C . VAL A 1 184 ? 0.745 -2.224 16.227 1.00 93.31 184 VAL A C 1
ATOM 1390 O O . VAL A 1 184 ? 1.226 -2.759 15.228 1.00 93.31 184 VAL A O 1
ATOM 1393 N N . GLU A 1 185 ? 0.720 -2.824 17.419 1.00 92.75 185 GLU A N 1
ATOM 1394 C CA . GLU A 1 185 ? 1.311 -4.141 17.695 1.00 92.75 185 GLU A CA 1
ATOM 1395 C C . GLU A 1 185 ? 0.785 -5.242 16.758 1.00 92.75 185 GLU A C 1
ATOM 1397 O O . GLU A 1 185 ? 1.529 -6.137 16.353 1.00 92.75 185 GLU A O 1
ATOM 1402 N N . PHE A 1 186 ? -0.479 -5.168 16.338 1.00 91.06 186 PHE A N 1
ATOM 1403 C CA . PHE A 1 186 ? -1.017 -6.082 15.329 1.00 91.06 186 PHE A CA 1
ATOM 1404 C C . PHE A 1 186 ? -0.239 -6.041 14.006 1.00 91.06 186 PHE A C 1
ATOM 1406 O O . PHE A 1 186 ? 0.079 -7.090 13.448 1.00 91.06 186 PHE A O 1
ATOM 1413 N N . PHE A 1 187 ? 0.071 -4.847 13.496 1.00 92.25 187 PHE A N 1
ATOM 1414 C CA . PHE A 1 187 ? 0.817 -4.713 12.243 1.00 92.25 187 PHE A CA 1
ATOM 1415 C C . PHE A 1 187 ? 2.266 -5.168 12.432 1.00 92.25 187 PHE A C 1
ATOM 1417 O O . PHE A 1 187 ? 2.811 -5.862 11.577 1.00 92.25 187 PHE A O 1
ATOM 1424 N N . ASP A 1 188 ? 2.860 -4.847 13.583 1.00 90.94 188 ASP A N 1
ATOM 1425 C CA . ASP A 1 188 ? 4.239 -5.214 13.914 1.00 90.94 188 ASP A CA 1
ATOM 1426 C C . ASP A 1 188 ? 4.410 -6.733 14.111 1.00 90.94 188 ASP A C 1
ATOM 1428 O O . ASP A 1 188 ? 5.453 -7.296 13.771 1.00 90.94 188 ASP A O 1
ATOM 1432 N N . SER A 1 189 ? 3.372 -7.418 14.598 1.00 90.88 189 SER A N 1
ATOM 1433 C CA . SER A 1 189 ? 3.363 -8.869 14.813 1.00 90.88 189 SER A CA 1
ATOM 1434 C C . SER A 1 189 ? 2.952 -9.686 13.584 1.00 90.88 189 SER A C 1
ATOM 1436 O O . SER A 1 189 ? 3.252 -10.882 13.541 1.00 90.88 189 SER A O 1
ATOM 1438 N N . ALA A 1 190 ? 2.344 -9.074 12.561 1.00 88.81 190 ALA A N 1
ATOM 1439 C CA . ALA A 1 190 ? 1.880 -9.768 11.358 1.00 88.81 190 ALA A CA 1
ATOM 1440 C C . ALA A 1 190 ? 2.959 -10.627 10.655 1.00 88.81 190 ALA A C 1
ATOM 1442 O O . ALA A 1 190 ? 2.649 -11.770 10.316 1.00 88.81 190 ALA A O 1
ATOM 1443 N N . PRO A 1 191 ? 4.227 -10.182 10.485 1.00 87.38 191 PRO A N 1
ATOM 1444 C CA . PRO A 1 191 ? 5.284 -11.027 9.920 1.00 87.38 191 PRO A CA 1
ATOM 1445 C C . PRO A 1 191 ? 5.536 -12.312 10.711 1.00 87.38 191 PRO A C 1
ATOM 1447 O O . PRO A 1 191 ? 5.781 -13.358 10.118 1.00 87.38 191 PRO A O 1
ATOM 1450 N N . ARG A 1 192 ? 5.478 -12.229 12.045 1.00 88.88 192 ARG A N 1
ATOM 1451 C CA . ARG A 1 192 ? 5.712 -13.362 12.944 1.00 88.88 192 ARG A CA 1
ATOM 1452 C C . ARG A 1 192 ? 4.524 -14.320 12.924 1.00 88.88 192 ARG A C 1
ATOM 1454 O O . ARG A 1 192 ? 4.694 -15.498 12.650 1.00 88.88 192 ARG A O 1
ATOM 1461 N N . VAL A 1 193 ? 3.312 -13.798 13.117 1.00 86.44 193 VAL A N 1
ATOM 1462 C CA . VAL A 1 193 ? 2.075 -14.601 13.153 1.00 86.44 193 VAL A CA 1
ATOM 1463 C C . VAL A 1 193 ? 1.845 -15.350 11.838 1.00 86.44 193 VAL A C 1
ATOM 1465 O O . VAL A 1 193 ? 1.369 -16.480 11.848 1.00 86.44 193 VAL A O 1
ATOM 1468 N N . LEU A 1 194 ? 2.210 -14.742 10.708 1.00 82.38 194 LEU A N 1
ATOM 1469 C CA . LEU A 1 194 ? 2.113 -15.374 9.393 1.00 82.38 194 LEU A CA 1
ATOM 1470 C C . LEU A 1 194 ? 3.333 -16.258 9.061 1.00 82.38 194 LEU A C 1
ATOM 1472 O O . LEU A 1 194 ? 3.219 -17.158 8.235 1.00 82.38 194 LEU A O 1
ATOM 1476 N N . GLY A 1 195 ? 4.486 -16.039 9.697 1.00 70.12 195 GLY A N 1
ATOM 1477 C CA . GLY A 1 195 ? 5.711 -16.820 9.488 1.00 70.12 195 GLY A CA 1
ATOM 1478 C C . GLY A 1 195 ? 5.802 -18.113 10.309 1.00 70.12 195 GLY A C 1
ATOM 1479 O O . GLY A 1 195 ? 6.353 -19.097 9.822 1.00 70.12 195 GLY A O 1
ATOM 1480 N N . ASP A 1 196 ? 5.225 -18.142 11.513 1.00 59.69 196 ASP A N 1
ATOM 1481 C CA . ASP A 1 196 ? 5.379 -19.242 12.484 1.00 59.69 196 ASP A CA 1
ATOM 1482 C C . ASP A 1 196 ? 4.544 -20.501 12.149 1.00 59.69 196 ASP A C 1
ATOM 1484 O O . ASP A 1 196 ? 4.622 -21.513 12.842 1.00 59.69 196 ASP A O 1
ATOM 1488 N N . GLY A 1 197 ? 3.755 -20.487 11.069 1.00 53.16 197 GLY A N 1
ATOM 1489 C CA . GLY A 1 197 ? 2.923 -21.629 10.666 1.00 53.16 197 GLY A CA 1
ATOM 1490 C C . GLY A 1 197 ? 3.683 -22.814 10.053 1.00 53.16 197 GLY A C 1
ATOM 1491 O O . GLY A 1 197 ? 3.073 -23.858 9.821 1.00 53.16 197 GLY A O 1
ATOM 1492 N N . THR A 1 198 ? 4.983 -22.677 9.760 1.00 49.19 198 THR A N 1
ATOM 1493 C CA . THR A 1 198 ? 5.752 -23.692 9.006 1.00 49.19 198 THR A CA 1
ATOM 1494 C C . THR A 1 198 ? 7.188 -23.938 9.471 1.00 49.19 198 THR A C 1
ATOM 1496 O O . THR A 1 198 ? 7.833 -24.832 8.925 1.00 49.19 198 THR A O 1
ATOM 1499 N N . ASP A 1 199 ? 7.684 -23.238 10.492 1.00 47.00 199 ASP A N 1
ATOM 1500 C CA . ASP A 1 199 ? 8.940 -23.615 11.147 1.00 47.00 199 ASP A CA 1
ATOM 1501 C C . ASP A 1 199 ? 8.601 -24.564 12.298 1.00 47.00 199 ASP A C 1
ATOM 1503 O O . ASP A 1 199 ? 8.408 -24.177 13.448 1.00 47.00 199 ASP A O 1
ATOM 1507 N N . GLY A 1 200 ? 8.460 -25.846 11.962 1.00 43.72 200 GLY A N 1
ATOM 1508 C CA . GLY A 1 200 ? 8.345 -26.912 12.943 1.00 43.72 200 GLY A CA 1
ATOM 1509 C C . GLY A 1 200 ? 9.582 -26.969 13.840 1.00 43.72 200 GLY A C 1
ATOM 1510 O O . GLY A 1 200 ? 10.493 -27.754 13.600 1.00 43.72 200 GLY A O 1
ATOM 1511 N N . SER A 1 201 ? 9.574 -26.199 14.923 1.00 38.56 201 SER A N 1
ATOM 1512 C CA . SER A 1 201 ? 10.271 -26.535 16.156 1.00 38.56 201 SER A CA 1
ATOM 1513 C C . SER A 1 201 ? 9.321 -26.354 17.334 1.00 38.56 201 SER A C 1
ATOM 1515 O O . SER A 1 201 ? 9.461 -25.477 18.183 1.00 38.56 201 SER A O 1
ATOM 1517 N N . THR A 1 202 ? 8.409 -27.313 17.467 1.00 42.69 202 THR A N 1
ATOM 1518 C CA . THR A 1 202 ? 8.277 -28.013 18.747 1.00 42.69 202 THR A CA 1
ATOM 1519 C C . THR A 1 202 ? 9.671 -28.440 19.219 1.00 42.69 202 THR A C 1
ATOM 1521 O O . THR A 1 202 ? 10.109 -29.539 18.894 1.00 42.69 202 THR A O 1
ATOM 1524 N N . LYS A 1 203 ? 10.390 -27.536 19.889 1.00 41.41 203 LYS A N 1
ATOM 1525 C CA . LYS A 1 203 ? 11.589 -27.747 20.714 1.00 41.41 203 LYS A CA 1
ATOM 1526 C C . LYS A 1 203 ? 11.919 -26.402 21.376 1.00 41.41 203 LYS A C 1
ATOM 1528 O O . LYS A 1 203 ? 12.731 -25.669 20.843 1.00 41.41 203 LYS A O 1
ATOM 1533 N N . GLU A 1 204 ? 11.201 -26.073 22.456 1.00 37.44 204 GLU A N 1
ATOM 1534 C CA . GLU A 1 204 ? 11.664 -25.205 23.573 1.00 37.44 204 GLU A CA 1
ATOM 1535 C C . GLU A 1 204 ? 10.575 -24.905 24.630 1.00 37.44 204 GLU A C 1
ATOM 1537 O O . GLU A 1 204 ? 10.850 -24.239 25.618 1.00 37.44 204 GLU A O 1
ATOM 1542 N N . ALA A 1 205 ? 9.357 -25.456 24.512 1.00 38.91 205 ALA A N 1
ATOM 1543 C CA . ALA A 1 205 ? 8.339 -25.371 25.577 1.00 38.91 205 ALA A CA 1
ATOM 1544 C C . ALA A 1 205 ? 8.130 -26.681 26.375 1.00 38.91 205 ALA A C 1
ATOM 1546 O O . ALA A 1 205 ? 7.195 -26.765 27.166 1.00 38.91 205 ALA A O 1
ATOM 1547 N N . ALA A 1 206 ? 8.969 -27.710 26.175 1.00 35.50 206 ALA A N 1
ATOM 1548 C CA . ALA A 1 206 ? 8.810 -29.031 26.812 1.00 35.50 206 ALA A CA 1
ATOM 1549 C C . ALA A 1 206 ? 9.960 -29.460 27.755 1.00 35.50 206 ALA A C 1
ATOM 1551 O O . ALA A 1 206 ? 9.878 -30.523 28.358 1.00 35.50 206 ALA A O 1
ATOM 1552 N N . GLU A 1 207 ? 10.989 -2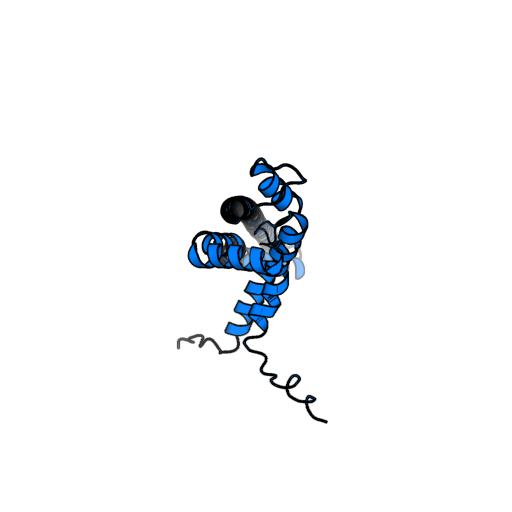8.635 27.946 1.00 36.62 207 GLU A N 1
ATOM 1553 C CA . GLU A 1 207 ? 12.041 -28.800 28.967 1.00 36.62 207 GLU A CA 1
ATOM 1554 C C . GLU A 1 207 ? 12.289 -27.375 29.505 1.00 36.62 207 GLU A C 1
ATOM 1556 O O . GLU A 1 207 ? 12.730 -26.526 28.749 1.00 36.62 207 GLU A O 1
ATOM 1561 N N . CYS A 1 208 ? 11.918 -26.919 30.701 1.00 35.62 208 CYS A N 1
ATOM 1562 C CA . CYS A 1 208 ? 11.798 -27.558 31.998 1.00 35.62 208 CYS A CA 1
ATOM 1563 C C . CYS A 1 208 ? 10.612 -26.955 32.776 1.00 35.62 208 CYS A C 1
ATOM 1565 O O . CYS A 1 208 ? 10.716 -25.892 33.385 1.00 35.62 208 CYS A O 1
ATOM 1567 N N . ALA A 1 209 ? 9.498 -27.677 32.817 1.00 37.59 209 ALA A N 1
ATOM 1568 C CA . ALA A 1 209 ? 8.723 -27.804 34.042 1.00 37.59 209 ALA A CA 1
ATOM 1569 C C . ALA A 1 209 ? 8.951 -29.247 34.512 1.00 37.59 209 ALA A C 1
ATOM 1571 O O . ALA A 1 209 ? 8.870 -30.153 33.688 1.00 37.59 209 ALA A O 1
ATOM 1572 N N . VAL A 1 210 ? 9.228 -29.439 35.807 1.00 38.62 210 VAL A N 1
ATOM 1573 C CA . VAL A 1 210 ? 9.671 -30.681 36.485 1.00 38.62 210 VAL A CA 1
ATOM 1574 C C . VAL A 1 210 ? 11.199 -30.834 36.589 1.00 38.62 210 VAL A C 1
ATOM 1576 O O . VAL A 1 210 ? 11.822 -31.570 35.831 1.00 38.62 210 VAL A O 1
ATOM 1579 N N . GLN A 1 211 ? 11.792 -30.166 37.584 1.00 32.31 211 GLN A N 1
ATOM 1580 C CA . GLN A 1 211 ? 12.337 -30.801 38.797 1.00 32.31 211 GLN A CA 1
ATOM 1581 C C . GLN A 1 211 ? 12.510 -29.757 39.901 1.00 32.31 211 GLN A C 1
ATOM 1583 O O . GLN A 1 211 ? 12.968 -28.639 39.583 1.00 32.31 211 GLN A O 1
#

Foldseek 3Di:
DDDDPPDDPVVVLVVLLVLLVCLQPQQFDDPVLLQVLVVVLVQPQPDWDFLVSLLVSLLVSLVVSLVVLVVVLVVVLVVLVVVLVVLVVVLVVLVCVQVCLCVDPDRDDDDPVSVVVSVVSVVCSVCSVVVSVVVSVVSCSSNVVSVVCSVPSVVSSVVSVVLQVPANDPVRTHHSVSCSVVVSVCSVCSSVVSNVPPPPPPPDPPPDDDD

pLDDT: mean 82.2, std 17.58, range [32.31, 95.25]

Organism: Alexandrium catenella (NCBI:txid2925)

Secondary structure (DSSP, 8-state):
--------TTHHHHHHHHHHHHHHHHHPPPHHHHHHHHHTTT-TTSPPB-HHHHHHHHHHHHHHHHHHHHHHHHHHHHHHHHHHHHHHHHHHHHHHHHHHHHHSSS-----HHHHHHHHHHHHHHHHHHHHHHHHHHHHTHHHHHHHHHHH-HHHHHHHHHHHHHHH--TTS-B-HHHHHHHHHHHHHHHHHHHHTTS-----SSSSSS--

Sequence (211 aa):
MGNGNSYAPGDQTSLIRGLGASIRDFMRPTKEQLSDAWIAQGQGQQAHLGREQLLKMLQDLLDLQIAAAQQEASRVKMDMARQQARMERDARISRSEVLDALQSATPEPVSRDSLNRAVALSMGSGAGPVMAGMMAGYVDIPVTCLTKMKSDVELLEARVDMLLRLAGRADGLISQDDFAVHYVEFFDSAPRVLGDGTDGSTKEAAECAVQ